Protein AF-A0A6H1ZVD9-F1 (afdb_monomer_lite)

Sequence (306 aa):
MADLDFSFLDGQVKGGETGGGSVIPEIVDEGAGSISIENQLTVERAKPDFLVIKREMDAMVSQARSIKVVDEESNLKANEMLIQLRVIARNIETAKTTNILYSTAARFKNEFDKWLRETFANPLKAMETAIKPKVNAYVNQQRELARRIAAKKAAEEAERLRKEQAKLQEQERQRQQKEREDALALKQKLDAEAQAAGVEAVNVEIPEVEEAPDVSHLLVVTPEIEKTPEKVKIDGAGTSSVKMVWNFRIIDQSKIPPEYCLPDEKKITAAIRIMNVREIPGIEIYEEADTNVRLSRKSSMSTGEF

Foldseek 3Di:
DDPPDPVVVPPPPPDDPPPDPPPPPPPPCPPPPPPPVVVVQDPVVLVVLCPVLVVVVVVLVVVVVPQDPDDPVSVVVVVVSVLVVVVSVVVVVVSQCPDPSNVVVVVVVVVVVVCCCVVPVVVVVVVCVVVVVVVVVVVVVVVVVVVVVVVVVVVVVVVVVVVVVVVVVVVVVVVVVVVVVVVVVVLVVQVVVCVVVVHDRDDDDDDDDDDDDDDDDDDDDDDDDDDDDDFDADDDWWGWGFDWDKDKDQQDLVQAPVVCVPVPVVVVSCCCPPVVDCDGPRMHIDTDGDIDTGGDPPPPPPPDDD

Secondary structure (DSSP, 8-state):
------GGG---------------------------GGGTS-HHHHHHHHHHHHHHHHHHHHHHHH----SHHHHHHHHHHHHHHHHHHHHHHHHHHH-HHHHHHHHHHHHHHHHHIIIIIHHHHHHHHHHHHHHHHHHHHHHHHHHHHHHHHHHHHHHHHHHHHHHHHHHHHHHHHHHHHHHHHHHHHHHHHHHHHT-PPP-PPPPPPPPPPP---------------------SS-EEEEEEEEEEEES-GGGS-GGGSS--HHHHHHHHHTS----BTTEEEEEEEEEEEEPP----------

Structure (mmCIF, N/CA/C/O backbone):
data_AF-A0A6H1ZVD9-F1
#
_entry.id   AF-A0A6H1ZVD9-F1
#
loop_
_atom_site.group_PDB
_atom_site.id
_atom_site.type_symbol
_atom_site.label_atom_id
_atom_site.label_alt_id
_atom_site.label_comp_id
_atom_site.label_asym_id
_atom_site.label_entity_id
_atom_site.label_seq_id
_atom_site.pdbx_PDB_ins_code
_atom_site.Cartn_x
_atom_site.Cartn_y
_atom_site.Cartn_z
_atom_site.occupancy
_atom_site.B_iso_or_equiv
_atom_site.auth_seq_id
_atom_site.auth_comp_id
_atom_site.auth_asym_id
_atom_site.auth_atom_id
_atom_site.pdbx_PDB_model_num
ATOM 1 N N . MET A 1 1 ? -23.030 23.022 21.308 1.00 45.06 1 MET A N 1
ATOM 2 C CA . MET A 1 1 ? -22.573 23.500 19.990 1.00 45.06 1 MET A CA 1
ATOM 3 C C . MET A 1 1 ? -21.717 24.712 20.269 1.00 45.06 1 MET A C 1
ATOM 5 O O . MET A 1 1 ? -22.259 25.711 20.708 1.00 45.06 1 MET A O 1
ATOM 9 N N . ALA A 1 2 ? -20.396 24.556 20.218 1.00 48.12 2 ALA A N 1
ATOM 10 C CA . ALA A 1 2 ? -19.482 25.682 20.359 1.00 48.12 2 ALA A CA 1
ATOM 11 C C . ALA A 1 2 ? -19.250 26.230 18.952 1.00 48.12 2 ALA A C 1
ATOM 13 O O . ALA A 1 2 ? -18.818 25.468 18.084 1.00 48.12 2 ALA A O 1
ATOM 14 N N . ASP A 1 3 ? -19.596 27.496 18.736 1.00 51.00 3 ASP A N 1
ATOM 15 C CA . ASP A 1 3 ? -19.286 28.216 17.508 1.00 51.00 3 ASP A CA 1
ATOM 16 C C . ASP A 1 3 ? -17.764 28.258 17.358 1.00 51.00 3 ASP A C 1
ATOM 18 O O . ASP A 1 3 ? -17.053 28.922 18.114 1.00 51.00 3 ASP A O 1
ATOM 22 N N . LEU A 1 4 ? -17.253 27.452 16.427 1.00 47.94 4 LEU A N 1
ATOM 23 C CA . LEU A 1 4 ? -15.868 27.532 15.989 1.00 47.94 4 LEU A CA 1
ATOM 24 C C . LEU A 1 4 ? -15.748 28.810 15.164 1.00 47.94 4 LEU A C 1
ATOM 26 O O . LEU A 1 4 ? -16.104 28.837 13.989 1.00 47.94 4 LEU A O 1
ATOM 30 N N . ASP A 1 5 ? -15.299 29.872 15.821 1.00 53.19 5 ASP A N 1
ATOM 31 C CA . ASP A 1 5 ? -14.992 31.151 15.201 1.00 53.19 5 ASP A CA 1
ATOM 32 C C . ASP A 1 5 ? -13.786 30.991 14.253 1.00 53.19 5 ASP A C 1
ATOM 34 O O . ASP A 1 5 ? -12.655 30.739 14.677 1.00 53.19 5 ASP A O 1
ATOM 38 N N . PHE A 1 6 ? -14.050 31.078 12.947 1.00 48.62 6 PHE A N 1
ATOM 39 C CA . PHE A 1 6 ? -13.064 30.997 11.862 1.00 48.62 6 PHE A CA 1
ATOM 40 C C . PHE A 1 6 ? -12.453 32.369 11.510 1.00 48.62 6 PHE A C 1
ATOM 42 O O . PHE A 1 6 ? -11.834 32.516 10.456 1.00 48.62 6 PHE A O 1
ATOM 49 N N . SER A 1 7 ? -12.566 33.369 12.391 1.00 61.34 7 SER A N 1
ATOM 50 C CA . SER A 1 7 ? -12.002 34.717 12.204 1.00 61.34 7 SER A CA 1
ATOM 51 C C . SER A 1 7 ? -10.469 34.773 12.048 1.00 61.34 7 SER A C 1
ATOM 53 O O . SER A 1 7 ? -9.927 35.808 11.672 1.00 61.34 7 SER A O 1
ATOM 55 N N . PHE A 1 8 ? -9.744 33.662 12.240 1.00 51.81 8 PHE A N 1
ATOM 56 C CA . PHE A 1 8 ? -8.296 33.586 11.997 1.00 51.81 8 PHE A CA 1
ATOM 57 C C . PHE A 1 8 ? -7.900 33.558 10.504 1.00 51.81 8 PHE A C 1
ATOM 59 O O . PHE A 1 8 ? -6.720 33.705 10.189 1.00 51.81 8 PHE A O 1
ATOM 66 N N . LEU A 1 9 ? -8.846 33.382 9.570 1.00 50.94 9 LEU A N 1
ATOM 67 C CA . LEU A 1 9 ? -8.544 33.442 8.130 1.00 50.94 9 LEU A CA 1
ATOM 68 C C . LEU A 1 9 ? -8.573 34.856 7.528 1.00 50.94 9 LEU A C 1
ATOM 70 O O . LEU A 1 9 ? -8.062 35.030 6.424 1.00 50.94 9 LEU A O 1
ATOM 74 N N . ASP A 1 10 ? -9.050 35.867 8.259 1.00 51.91 10 ASP A N 1
ATOM 75 C CA . ASP A 1 10 ? -8.914 37.279 7.873 1.00 51.91 10 ASP A CA 1
ATOM 76 C C . ASP A 1 10 ? -7.573 37.835 8.366 1.00 51.91 10 ASP A C 1
ATOM 78 O O . ASP A 1 10 ? -7.465 38.751 9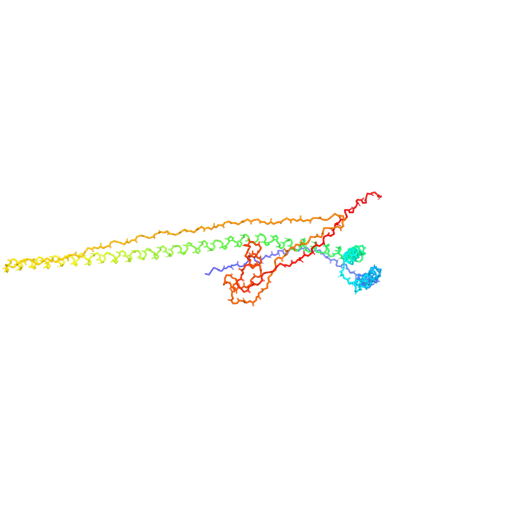.185 1.00 51.91 10 ASP A O 1
ATOM 82 N N . GLY A 1 11 ? -6.497 37.259 7.834 1.00 49.62 11 GLY A N 1
ATOM 83 C CA . GLY A 1 11 ? -5.200 37.910 7.840 1.00 49.62 11 GLY A CA 1
ATOM 84 C C . GLY A 1 11 ? -5.281 39.167 6.981 1.00 49.62 11 GLY A C 1
ATOM 85 O O . GLY A 1 11 ? -4.987 39.113 5.789 1.00 49.62 11 GLY A O 1
ATOM 86 N N . GLN A 1 12 ? -5.669 40.295 7.585 1.00 47.78 12 GLN A N 1
ATOM 87 C CA . GLN A 1 12 ? -5.446 41.625 7.029 1.00 47.78 12 GLN A CA 1
ATOM 88 C C . GLN A 1 12 ? -3.956 41.773 6.710 1.00 47.78 12 GLN A C 1
ATOM 90 O O . GLN A 1 12 ? -3.134 42.120 7.563 1.00 47.78 12 GLN A O 1
ATOM 95 N N . VAL A 1 13 ? -3.605 41.518 5.454 1.00 50.44 13 VAL A N 1
ATOM 96 C CA . VAL A 1 13 ? -2.356 41.971 4.861 1.00 50.44 13 VAL A CA 1
ATOM 97 C C . VAL A 1 13 ? -2.445 43.491 4.866 1.00 50.44 13 VAL A C 1
ATOM 99 O O . VAL A 1 13 ? -3.113 44.090 4.025 1.00 50.44 13 VAL A O 1
ATOM 102 N N . LYS A 1 14 ? -1.837 44.125 5.874 1.00 52.62 14 LYS A N 1
ATOM 103 C CA . LYS A 1 14 ? -1.635 45.573 5.887 1.00 52.62 14 LYS A CA 1
ATOM 104 C C . LYS A 1 14 ? -0.914 45.934 4.593 1.00 52.62 14 LYS A C 1
ATOM 106 O O . LYS A 1 14 ? 0.246 45.569 4.412 1.00 52.62 14 LYS A O 1
ATOM 111 N N . GLY A 1 15 ? -1.637 46.610 3.703 1.00 48.50 15 GLY A N 1
ATOM 112 C CA . GLY A 1 15 ? -1.100 47.202 2.492 1.00 48.50 15 GLY A CA 1
ATOM 113 C C . GLY A 1 15 ? 0.020 48.160 2.867 1.00 48.50 15 GLY A C 1
ATOM 114 O O . GLY A 1 15 ? -0.228 49.260 3.351 1.00 48.50 15 GLY A O 1
ATOM 115 N N . GLY A 1 16 ? 1.257 47.706 2.690 1.00 47.91 16 GLY A N 1
ATOM 116 C CA . GLY A 1 16 ? 2.397 48.594 2.576 1.00 47.91 16 GLY A CA 1
ATOM 117 C C . GLY A 1 16 ? 2.324 49.234 1.201 1.00 47.91 16 GLY A C 1
ATOM 118 O O . GLY A 1 16 ? 2.584 48.572 0.200 1.00 47.91 16 GLY A O 1
ATOM 119 N N . GLU A 1 17 ? 1.932 50.503 1.162 1.00 51.19 17 GLU A N 1
ATOM 120 C CA . GLU A 1 17 ? 2.103 51.378 0.008 1.00 51.19 17 GLU A CA 1
ATOM 121 C C . GLU A 1 17 ? 3.600 51.498 -0.306 1.00 51.19 17 GLU A C 1
ATOM 123 O O . GLU A 1 17 ? 4.304 52.364 0.210 1.00 51.19 17 GLU A O 1
ATOM 128 N N . THR A 1 18 ? 4.117 50.621 -1.162 1.00 52.66 18 THR A N 1
ATOM 129 C CA . THR A 1 18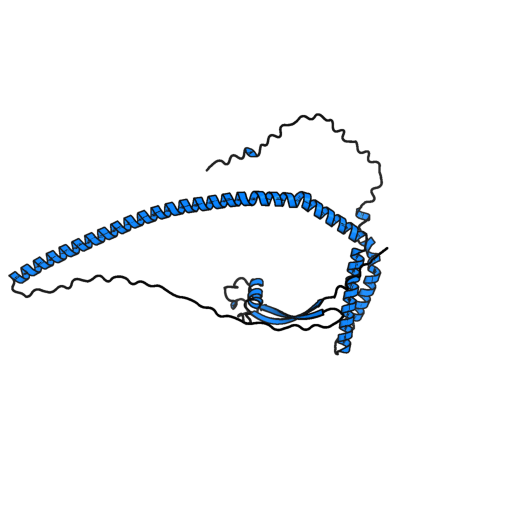 ? 5.346 50.888 -1.905 1.00 52.66 18 THR A CA 1
ATOM 130 C C . THR A 1 18 ? 4.952 51.361 -3.293 1.00 52.66 18 THR A C 1
ATOM 132 O O . THR A 1 18 ? 4.817 50.594 -4.243 1.00 52.66 18 THR A O 1
ATOM 135 N N . GLY A 1 19 ? 4.754 52.677 -3.394 1.00 50.47 19 GLY A N 1
ATOM 136 C CA . GLY A 1 19 ? 4.775 53.399 -4.657 1.00 50.47 19 GLY A CA 1
ATOM 137 C C . GLY A 1 19 ? 6.142 53.235 -5.316 1.00 50.47 19 GLY A C 1
ATOM 138 O O . GLY A 1 19 ? 7.052 54.028 -5.103 1.00 50.47 19 GLY A O 1
ATOM 139 N N . GLY A 1 20 ? 6.291 52.174 -6.096 1.00 44.78 20 GLY A N 1
ATOM 140 C CA . GLY A 1 20 ? 7.375 51.977 -7.041 1.00 44.78 20 GLY A CA 1
ATOM 141 C C . GLY A 1 20 ? 6.729 51.651 -8.370 1.00 44.78 20 GLY A C 1
ATOM 142 O O . GLY A 1 20 ? 6.255 50.534 -8.558 1.00 44.78 20 GLY A O 1
ATOM 143 N N . GLY A 1 21 ? 6.652 52.642 -9.260 1.00 49.31 21 GLY A N 1
ATOM 144 C CA . GLY A 1 21 ? 6.191 52.452 -10.629 1.00 49.31 21 GLY A CA 1
ATOM 145 C C . GLY A 1 21 ? 7.022 51.361 -11.290 1.00 49.31 21 GLY A C 1
ATOM 146 O O . GLY A 1 21 ? 8.153 51.597 -11.708 1.00 49.31 21 GLY A O 1
ATOM 147 N N . SER A 1 22 ? 6.466 50.152 -11.341 1.00 43.50 22 SER A N 1
ATOM 148 C CA . SER A 1 22 ? 6.996 49.073 -12.153 1.00 43.50 22 SER A CA 1
ATOM 149 C C . SER A 1 22 ? 6.705 49.464 -13.591 1.00 43.50 22 SER A C 1
ATOM 151 O O . SER A 1 22 ? 5.594 49.305 -14.093 1.00 43.50 22 SER A O 1
ATOM 153 N N . VAL A 1 23 ? 7.701 50.089 -14.213 1.00 49.25 23 VAL A N 1
ATOM 154 C CA . VAL A 1 23 ? 7.799 50.204 -15.661 1.00 49.25 23 VAL A CA 1
ATOM 155 C C . VAL A 1 23 ? 7.790 48.768 -16.164 1.00 49.25 23 VAL A C 1
ATOM 157 O O . VAL A 1 23 ? 8.801 48.077 -16.078 1.00 49.25 23 VAL A O 1
ATOM 160 N N . ILE A 1 24 ? 6.622 48.286 -16.586 1.00 51.59 24 ILE A N 1
ATOM 161 C CA . ILE A 1 24 ? 6.522 47.062 -17.371 1.00 51.59 24 ILE A CA 1
ATOM 162 C C . ILE A 1 24 ? 7.313 47.392 -18.638 1.00 51.59 24 ILE A C 1
ATOM 164 O O . ILE A 1 24 ? 6.889 48.296 -19.362 1.00 51.59 24 ILE A O 1
ATOM 168 N N . PRO A 1 25 ? 8.489 46.783 -18.877 1.00 53.47 25 PRO A N 1
ATOM 169 C CA . PRO A 1 25 ? 9.189 47.020 -20.122 1.00 53.47 25 PRO A CA 1
ATOM 170 C C . PRO A 1 25 ? 8.242 46.588 -21.237 1.00 53.47 25 PRO A C 1
ATOM 172 O O . PRO A 1 25 ? 7.770 45.451 -21.258 1.00 53.47 25 PRO A O 1
ATOM 175 N N . GLU A 1 26 ? 7.912 47.528 -22.114 1.00 57.12 26 GLU A N 1
ATOM 176 C CA . GLU A 1 26 ? 7.257 47.252 -23.379 1.00 57.12 26 GLU A CA 1
ATOM 177 C C . GLU A 1 26 ? 8.190 46.304 -24.136 1.00 57.12 26 GLU A C 1
ATOM 179 O O . GLU A 1 26 ? 9.252 46.697 -24.619 1.00 57.12 26 GLU A O 1
ATOM 184 N N . ILE A 1 27 ? 7.861 45.010 -24.102 1.00 53.41 27 ILE A N 1
ATOM 185 C CA . ILE A 1 27 ? 8.584 43.977 -24.835 1.00 53.41 27 ILE A CA 1
ATOM 186 C C . ILE A 1 27 ? 8.271 44.245 -26.299 1.00 53.41 27 ILE A C 1
ATOM 188 O O . ILE A 1 27 ? 7.221 43.862 -26.811 1.00 53.41 27 ILE A O 1
ATOM 192 N N . VAL A 1 28 ? 9.174 44.976 -26.943 1.00 54.44 28 VAL A N 1
ATOM 193 C CA . VAL A 1 28 ? 9.210 45.120 -28.390 1.00 54.44 28 VAL A CA 1
ATOM 194 C C . VAL A 1 28 ? 9.452 43.718 -28.943 1.00 54.44 28 VAL A C 1
ATOM 196 O O . VAL A 1 28 ? 10.527 43.145 -28.768 1.00 54.44 28 VAL A O 1
ATOM 199 N N . ASP A 1 29 ? 8.407 43.145 -29.535 1.00 53.44 29 ASP A N 1
ATOM 200 C CA . ASP A 1 29 ? 8.425 41.870 -30.250 1.00 53.44 29 ASP A CA 1
ATOM 201 C C . ASP A 1 29 ? 9.217 42.057 -31.554 1.00 53.44 29 ASP A C 1
ATOM 203 O O . ASP A 1 29 ? 8.672 42.223 -32.647 1.00 53.44 29 ASP A O 1
ATOM 207 N N . GLU A 1 30 ? 10.542 42.147 -31.430 1.00 53.34 30 GLU A N 1
ATOM 208 C CA . GLU A 1 30 ? 11.438 42.031 -32.571 1.00 53.34 30 GLU A CA 1
ATOM 209 C C . GLU A 1 30 ? 11.390 40.577 -33.035 1.00 53.34 30 GLU A C 1
ATOM 211 O O . GLU A 1 30 ? 11.886 39.681 -32.352 1.00 53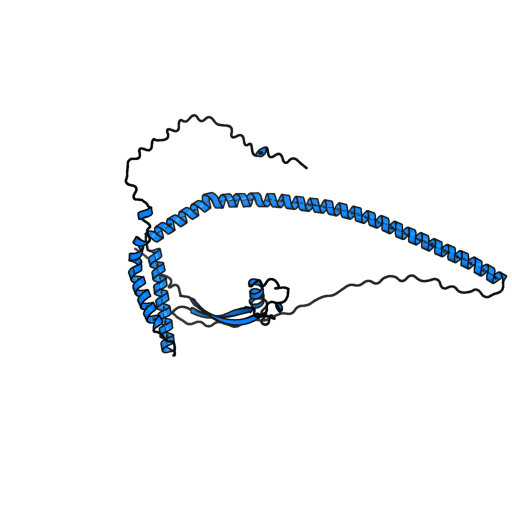.34 30 GLU A O 1
ATOM 216 N N . GLY A 1 31 ? 10.756 40.359 -34.191 1.00 51.56 31 GLY A N 1
ATOM 217 C CA . GLY A 1 31 ? 10.509 39.069 -34.832 1.00 51.56 31 GLY A CA 1
ATOM 218 C C . GLY A 1 31 ? 11.765 38.244 -35.126 1.00 51.56 31 GLY A C 1
ATOM 219 O O . GLY A 1 31 ? 12.132 38.019 -36.279 1.00 51.56 31 GLY A O 1
ATOM 220 N N . ALA A 1 32 ? 12.393 37.718 -34.081 1.00 50.72 32 ALA A N 1
ATOM 221 C CA . ALA A 1 32 ? 13.270 36.573 -34.151 1.00 50.72 32 ALA A CA 1
ATOM 222 C C . ALA A 1 32 ? 12.370 35.363 -34.399 1.00 50.72 32 ALA A C 1
ATOM 224 O O . ALA A 1 32 ? 11.670 34.911 -33.495 1.00 50.72 32 ALA A O 1
ATOM 225 N N . GLY A 1 33 ? 12.349 34.883 -35.646 1.00 55.78 33 GLY A N 1
ATOM 226 C CA . GLY A 1 33 ? 11.580 33.711 -36.052 1.00 55.78 33 GLY A CA 1
ATOM 227 C C . GLY A 1 33 ? 11.742 32.593 -35.030 1.00 55.78 33 GLY A C 1
ATOM 228 O O . GLY A 1 33 ? 12.805 31.975 -34.936 1.00 55.78 33 GLY A O 1
ATOM 229 N N . SER A 1 34 ? 10.695 32.375 -34.234 1.00 57.78 34 SER A N 1
ATOM 230 C CA . SER A 1 34 ? 10.672 31.341 -33.220 1.00 57.78 34 SER A CA 1
ATOM 231 C C . SER A 1 34 ? 10.800 30.016 -33.956 1.00 57.78 34 SER A C 1
ATOM 233 O O . SER A 1 34 ? 9.886 29.540 -34.630 1.00 57.78 34 SER A O 1
ATOM 235 N N . ILE A 1 35 ? 11.992 29.426 -33.901 1.00 54.12 35 ILE A N 1
ATOM 236 C CA . ILE A 1 35 ? 12.178 28.044 -34.317 1.00 54.12 35 ILE A CA 1
ATOM 237 C C . ILE A 1 35 ? 11.356 27.250 -33.313 1.00 54.12 35 ILE A C 1
ATOM 239 O O . ILE A 1 35 ? 11.817 26.998 -32.201 1.00 54.12 35 ILE A O 1
ATOM 243 N N . SER A 1 36 ? 10.104 26.960 -33.674 1.00 61.75 36 SER A N 1
ATOM 244 C CA . SER A 1 36 ? 9.157 26.311 -32.779 1.00 61.75 36 SER A CA 1
ATOM 245 C C . SER A 1 36 ? 9.819 25.051 -32.230 1.00 61.75 36 SER A C 1
ATOM 247 O O . SER A 1 36 ? 10.250 24.183 -32.994 1.00 61.75 36 SER A O 1
ATOM 249 N N . ILE A 1 37 ? 9.971 24.984 -30.905 1.00 60.19 37 ILE A N 1
ATOM 250 C CA . ILE A 1 37 ? 10.629 23.877 -30.190 1.00 60.19 37 ILE A CA 1
ATOM 251 C C . ILE A 1 37 ? 9.953 22.541 -30.552 1.00 60.19 37 ILE A C 1
ATOM 253 O O . ILE A 1 37 ? 10.599 21.493 -30.594 1.00 60.19 37 ILE A O 1
ATOM 257 N N . GLU A 1 38 ? 8.678 22.605 -30.938 1.00 59.91 38 GLU A N 1
ATOM 258 C CA . GLU A 1 38 ? 7.878 21.511 -31.487 1.00 59.91 38 GLU A CA 1
ATOM 259 C C . GLU A 1 38 ? 8.526 20.833 -32.708 1.00 59.91 38 GLU A C 1
ATOM 261 O O . GLU A 1 38 ? 8.427 19.617 -32.856 1.00 59.91 38 GLU A O 1
ATOM 266 N N . ASN A 1 39 ? 9.275 21.568 -33.539 1.00 65.38 39 ASN A N 1
ATOM 267 C CA . ASN A 1 39 ? 9.984 21.010 -34.696 1.00 65.38 39 ASN A CA 1
ATOM 268 C C . ASN A 1 39 ? 11.338 20.365 -34.347 1.00 65.38 39 ASN A C 1
ATOM 270 O O . ASN A 1 39 ? 11.940 19.710 -35.205 1.00 65.38 39 ASN A O 1
ATOM 274 N N . GLN A 1 40 ? 11.850 20.534 -33.122 1.00 67.56 40 GLN A N 1
ATOM 275 C CA . GLN A 1 40 ? 13.181 20.042 -32.750 1.00 67.56 40 GLN A CA 1
ATOM 276 C C . GLN A 1 40 ? 13.170 18.645 -32.117 1.00 67.56 40 GLN A C 1
ATOM 278 O O . GLN A 1 40 ? 14.107 17.884 -32.355 1.00 67.56 40 GLN A O 1
ATOM 283 N N . LEU A 1 41 ? 12.110 18.270 -31.395 1.00 76.50 41 LEU A N 1
ATOM 284 C CA . LEU A 1 41 ? 11.991 16.998 -30.663 1.00 76.50 41 LEU A CA 1
ATOM 285 C C . LEU A 1 41 ? 10.968 16.043 -31.305 1.00 76.50 41 LEU A C 1
ATOM 287 O O . LEU A 1 41 ? 10.095 15.495 -30.634 1.00 76.50 41 LEU A O 1
ATOM 291 N N . THR A 1 42 ? 11.058 15.832 -32.619 1.00 83.81 42 THR A N 1
ATOM 292 C CA . THR A 1 42 ? 10.156 14.921 -33.342 1.00 83.81 42 THR A CA 1
ATOM 293 C C . THR A 1 42 ? 10.741 13.515 -33.479 1.00 83.81 42 THR A C 1
ATOM 295 O O . THR A 1 42 ? 11.936 13.330 -33.715 1.00 83.81 42 THR A O 1
ATOM 298 N N . VAL A 1 43 ? 9.878 12.497 -33.385 1.00 83.00 43 VAL A N 1
ATOM 299 C CA . VAL A 1 43 ? 10.263 11.080 -33.549 1.00 83.00 43 VAL A CA 1
ATOM 300 C C . VAL A 1 43 ? 10.873 10.824 -34.928 1.00 83.00 43 VAL A C 1
ATOM 302 O O . VAL A 1 43 ? 11.811 10.041 -35.049 1.00 83.00 43 VAL A O 1
ATOM 305 N N . GLU A 1 44 ? 10.396 11.523 -35.961 1.00 85.75 44 GLU A N 1
ATOM 306 C CA . GLU A 1 44 ? 10.907 11.410 -37.332 1.00 85.75 44 GLU A CA 1
ATOM 307 C C . GLU A 1 44 ? 12.413 11.682 -37.432 1.00 85.75 44 GLU A C 1
ATOM 309 O O . GLU A 1 44 ? 13.104 11.003 -38.187 1.00 85.75 44 GLU A O 1
ATOM 314 N N . ARG A 1 45 ? 12.945 12.605 -36.619 1.00 85.50 45 ARG A N 1
ATOM 315 C CA . ARG A 1 45 ? 14.384 12.902 -36.582 1.00 85.50 45 ARG A CA 1
ATOM 316 C C . ARG A 1 45 ? 15.211 11.821 -35.894 1.00 85.50 45 ARG A C 1
ATOM 318 O O . ARG A 1 45 ? 16.380 11.676 -36.221 1.00 85.50 45 ARG A O 1
ATOM 325 N N . ALA A 1 46 ? 14.619 11.064 -34.972 1.00 85.75 46 ALA A N 1
ATOM 326 C CA . ALA A 1 46 ? 15.301 9.973 -34.280 1.00 85.75 46 ALA A CA 1
ATOM 327 C C . ALA A 1 46 ? 15.281 8.659 -35.079 1.00 85.75 46 ALA A C 1
ATOM 329 O O . ALA A 1 46 ? 16.137 7.807 -34.870 1.00 85.75 46 ALA A O 1
ATOM 330 N N . LYS A 1 47 ? 14.326 8.476 -36.005 1.00 87.69 47 LYS A N 1
ATOM 331 C CA . LYS A 1 47 ? 14.171 7.229 -36.780 1.00 87.69 47 LYS A CA 1
ATOM 332 C C . LYS A 1 47 ? 15.441 6.757 -37.505 1.00 87.69 47 LYS A C 1
ATOM 334 O O . LYS A 1 47 ? 15.682 5.549 -37.455 1.00 87.69 47 LYS A O 1
ATOM 339 N N . PRO A 1 48 ? 16.242 7.622 -38.165 1.00 91.12 48 PRO A N 1
ATOM 340 C CA . PRO A 1 48 ? 17.437 7.184 -38.887 1.00 91.12 48 PRO A CA 1
ATOM 341 C C . PRO A 1 48 ? 18.430 6.403 -38.017 1.00 91.12 48 PRO A C 1
ATOM 343 O O . PRO A 1 48 ? 18.956 5.390 -38.476 1.00 91.12 48 PRO A O 1
ATOM 346 N N . ASP A 1 49 ? 18.595 6.792 -36.749 1.00 84.56 49 ASP A N 1
ATOM 347 C CA . ASP A 1 49 ? 19.535 6.166 -35.806 1.00 84.56 49 ASP A CA 1
ATOM 348 C C . ASP A 1 49 ? 19.171 4.707 -35.482 1.00 84.56 49 ASP A C 1
ATOM 350 O O . ASP A 1 49 ? 20.035 3.894 -35.157 1.00 84.56 49 ASP A O 1
ATOM 354 N N . PHE A 1 50 ? 17.891 4.343 -35.612 1.00 90.75 50 PHE A N 1
ATOM 355 C CA . PHE A 1 50 ? 17.394 2.995 -35.322 1.00 90.75 50 PHE A CA 1
ATOM 356 C C . PHE A 1 50 ? 17.242 2.117 -36.569 1.00 90.75 50 PHE A C 1
ATOM 358 O O . PHE A 1 50 ? 16.940 0.929 -36.439 1.00 90.75 50 PHE A O 1
ATOM 365 N N . LEU A 1 51 ? 17.455 2.648 -37.781 1.00 91.69 51 LEU A N 1
ATOM 366 C CA . LEU A 1 51 ? 17.255 1.882 -39.020 1.00 91.69 51 LEU A CA 1
ATOM 367 C C . LEU A 1 51 ? 18.196 0.677 -39.128 1.00 91.69 51 LEU A C 1
ATOM 369 O O . LEU A 1 51 ? 17.779 -0.369 -39.624 1.00 91.69 51 LEU A O 1
ATOM 373 N N . VAL A 1 52 ? 19.439 0.806 -38.654 1.00 91.75 52 VAL A N 1
ATOM 374 C CA . VAL A 1 52 ? 20.420 -0.292 -38.664 1.00 91.75 52 VAL A CA 1
ATOM 375 C C . VAL A 1 52 ? 19.964 -1.419 -37.737 1.00 91.75 52 VAL A C 1
ATOM 377 O O . VAL A 1 52 ? 19.826 -2.558 -38.176 1.00 91.75 52 VAL A O 1
ATOM 380 N N . ILE A 1 53 ? 19.608 -1.082 -36.494 1.00 89.88 53 ILE A N 1
ATOM 381 C CA . ILE A 1 53 ? 19.157 -2.052 -35.487 1.00 89.88 53 ILE A CA 1
ATOM 382 C C . ILE A 1 53 ? 17.843 -2.722 -35.914 1.00 89.88 53 ILE A C 1
ATOM 384 O O . ILE A 1 53 ? 17.655 -3.922 -35.718 1.00 89.88 53 ILE A O 1
ATOM 388 N N . LYS A 1 54 ? 16.938 -1.970 -36.556 1.00 90.00 54 LYS A N 1
ATOM 389 C CA . LYS A 1 54 ? 15.691 -2.518 -37.099 1.00 90.00 54 LYS A CA 1
ATOM 390 C C . LYS A 1 54 ? 15.959 -3.595 -38.154 1.00 90.00 54 LYS A C 1
ATOM 392 O O . LYS A 1 54 ? 15.325 -4.643 -38.115 1.00 90.00 54 LYS A O 1
ATOM 397 N N . ARG A 1 55 ? 16.913 -3.371 -39.067 1.00 93.06 55 ARG A N 1
ATOM 398 C CA . ARG A 1 55 ? 17.286 -4.370 -40.085 1.00 93.06 55 ARG A CA 1
ATOM 399 C C . ARG A 1 55 ? 17.850 -5.644 -39.453 1.00 93.06 55 ARG A C 1
ATOM 401 O O . ARG A 1 55 ? 17.476 -6.734 -39.876 1.00 93.06 55 ARG A O 1
ATOM 408 N N . GLU A 1 56 ? 18.704 -5.516 -38.437 1.00 87.69 56 GLU A N 1
ATOM 409 C CA . GLU A 1 56 ? 19.240 -6.664 -37.687 1.00 87.69 56 GLU A CA 1
ATOM 410 C C . GLU A 1 56 ? 18.130 -7.451 -36.978 1.00 87.69 56 GLU A C 1
ATOM 412 O O . GLU A 1 56 ? 18.091 -8.680 -37.041 1.00 87.69 56 GLU A O 1
ATOM 417 N N . MET A 1 57 ? 17.186 -6.745 -36.351 1.00 89.81 57 MET A N 1
ATOM 418 C CA . MET A 1 57 ? 16.022 -7.349 -35.706 1.00 89.81 57 MET A CA 1
ATOM 419 C C . MET A 1 57 ? 15.136 -8.095 -36.713 1.00 89.81 57 MET A C 1
ATOM 421 O O . MET A 1 57 ? 14.777 -9.244 -36.464 1.00 89.81 57 MET A O 1
ATOM 425 N N . ASP A 1 58 ? 14.805 -7.483 -37.854 1.00 87.88 58 ASP A N 1
ATOM 426 C CA . ASP A 1 58 ? 13.960 -8.097 -38.888 1.00 87.88 58 ASP A CA 1
ATOM 427 C C . ASP A 1 58 ? 14.615 -9.372 -39.469 1.00 87.88 58 ASP A C 1
ATOM 429 O O . ASP A 1 58 ? 13.940 -10.383 -39.710 1.00 87.88 58 ASP A O 1
ATOM 433 N N . ALA A 1 59 ? 15.946 -9.367 -39.622 1.00 88.25 59 ALA A N 1
ATOM 434 C CA . ALA A 1 59 ? 16.715 -10.551 -40.000 1.00 88.25 59 ALA A CA 1
ATOM 435 C C . ALA A 1 59 ? 16.638 -11.651 -38.925 1.00 88.25 59 ALA A C 1
ATOM 437 O O . ALA A 1 59 ? 16.360 -12.808 -39.250 1.00 88.25 59 ALA A O 1
ATOM 438 N N . MET A 1 60 ? 16.798 -11.293 -37.646 1.00 83.94 60 MET A N 1
ATOM 439 C CA . MET A 1 60 ? 16.710 -12.230 -36.519 1.00 83.94 60 MET A CA 1
ATOM 440 C C . MET A 1 60 ? 15.316 -12.853 -36.388 1.00 83.94 60 MET A C 1
ATOM 442 O O . MET A 1 60 ? 15.186 -14.055 -36.179 1.00 83.94 60 MET A O 1
ATOM 446 N N . VAL A 1 61 ? 14.255 -12.057 -36.565 1.00 84.38 61 VAL A N 1
ATOM 447 C CA . VAL A 1 61 ? 12.863 -12.539 -36.549 1.00 84.38 61 VAL A CA 1
ATOM 448 C C . VAL A 1 61 ? 12.630 -13.557 -37.663 1.00 84.38 61 VAL A C 1
ATOM 450 O O . VAL A 1 61 ? 11.955 -14.565 -37.451 1.00 84.38 61 VAL A O 1
ATOM 453 N N . SER A 1 62 ? 13.203 -13.323 -38.843 1.00 89.50 62 SER A N 1
ATOM 454 C CA . SER A 1 62 ? 13.105 -14.257 -39.968 1.00 89.50 62 SER A CA 1
ATOM 455 C C . SER A 1 62 ? 13.812 -15.584 -39.664 1.00 89.50 62 SER A C 1
ATOM 457 O O . SER A 1 62 ? 13.241 -16.646 -39.912 1.00 89.50 62 SER A O 1
ATOM 459 N N . GLN A 1 63 ? 15.001 -15.539 -39.051 1.00 85.12 63 GLN A N 1
ATOM 460 C CA . GLN A 1 63 ? 15.730 -16.737 -38.614 1.00 85.12 63 GLN A CA 1
ATOM 461 C C . GLN A 1 63 ? 14.982 -17.494 -37.506 1.00 85.12 63 GLN A C 1
ATOM 463 O O . GLN A 1 63 ? 14.805 -18.709 -37.604 1.00 85.12 63 GLN A O 1
ATOM 468 N N . ALA A 1 64 ? 14.457 -16.782 -36.507 1.00 87.31 64 ALA A N 1
ATOM 469 C CA . ALA A 1 64 ? 13.688 -17.357 -35.405 1.00 87.31 64 ALA A CA 1
ATOM 470 C C . ALA A 1 64 ? 12.426 -18.086 -35.877 1.00 87.31 64 ALA A C 1
ATOM 472 O O . ALA A 1 64 ? 12.077 -19.129 -35.340 1.00 87.31 64 ALA A O 1
ATOM 473 N N . ARG A 1 65 ? 11.750 -17.590 -36.920 1.00 87.88 65 ARG A N 1
ATOM 474 C CA . ARG A 1 65 ? 10.581 -18.279 -37.498 1.00 87.88 65 ARG A CA 1
ATOM 475 C C . ARG A 1 65 ? 10.930 -19.606 -38.172 1.00 87.88 65 ARG A C 1
ATOM 477 O O . ARG A 1 65 ? 10.054 -20.452 -38.321 1.00 87.88 65 ARG A O 1
ATOM 484 N N . SER A 1 66 ? 12.177 -19.775 -38.605 1.00 91.00 66 SER A N 1
ATOM 485 C CA . SER A 1 66 ? 12.632 -20.979 -39.307 1.00 91.00 66 SER A CA 1
ATOM 486 C C . SER A 1 66 ? 13.163 -22.074 -38.378 1.00 91.00 66 SER A C 1
ATOM 488 O O . SER A 1 66 ? 13.277 -23.224 -38.805 1.00 91.00 66 SER A O 1
ATOM 490 N N . ILE A 1 67 ? 13.471 -21.749 -37.117 1.00 88.69 67 ILE A N 1
ATOM 491 C CA . ILE A 1 67 ? 14.084 -22.703 -36.193 1.00 88.69 67 ILE A CA 1
ATOM 492 C C . ILE A 1 67 ? 13.035 -23.666 -35.622 1.00 88.69 67 ILE A C 1
ATOM 494 O O . ILE A 1 67 ? 11.984 -23.261 -35.127 1.00 88.69 67 ILE A O 1
ATOM 498 N N . LYS A 1 68 ? 13.332 -24.965 -35.681 1.00 91.44 68 LYS A N 1
ATOM 499 C CA . LYS A 1 68 ? 12.595 -26.015 -34.971 1.00 91.44 68 LYS A CA 1
ATOM 500 C C . LYS A 1 68 ? 13.564 -26.691 -34.015 1.00 91.44 68 LYS A C 1
ATOM 502 O O . LYS A 1 68 ? 14.600 -27.175 -34.457 1.00 91.44 68 LYS A O 1
ATOM 507 N N . VAL A 1 69 ? 13.230 -26.701 -32.730 1.00 86.94 69 VAL A N 1
ATOM 508 C CA . VAL A 1 69 ? 14.060 -27.320 -31.691 1.00 86.94 69 VAL A CA 1
ATOM 509 C C . VAL A 1 69 ? 13.613 -28.769 -31.527 1.00 86.94 69 VAL A C 1
ATOM 511 O O . VAL A 1 69 ? 12.529 -29.022 -31.007 1.00 86.94 69 VAL A O 1
ATOM 514 N N . VAL A 1 70 ? 14.405 -29.703 -32.050 1.00 89.00 70 VAL A N 1
ATOM 515 C CA . VAL A 1 70 ? 14.102 -31.150 -32.059 1.00 89.00 70 VAL A CA 1
ATOM 516 C C . VAL A 1 70 ? 15.231 -31.966 -31.417 1.00 89.00 70 VAL A C 1
ATOM 518 O O . VAL A 1 70 ? 14.998 -33.072 -30.941 1.00 89.00 70 VAL A O 1
ATOM 521 N N . ASP A 1 71 ? 16.440 -31.412 -31.364 1.00 86.38 71 ASP A N 1
ATOM 522 C CA . ASP A 1 71 ? 17.657 -32.049 -30.862 1.00 86.38 71 ASP A CA 1
ATOM 523 C C . ASP A 1 71 ? 18.522 -31.064 -30.049 1.00 86.38 71 ASP A C 1
ATOM 525 O O . ASP A 1 71 ? 18.246 -29.864 -29.973 1.00 86.38 71 ASP A O 1
ATOM 529 N N . GLU A 1 72 ? 19.584 -31.575 -29.424 1.00 80.12 72 GLU A N 1
ATOM 530 C CA . GLU A 1 72 ? 20.487 -30.767 -28.593 1.00 80.12 72 GLU A CA 1
ATOM 531 C C . GLU A 1 72 ? 21.227 -29.690 -29.412 1.00 80.12 72 GLU A C 1
ATOM 533 O O . GLU A 1 72 ? 21.464 -28.582 -28.932 1.00 80.12 72 GLU A O 1
ATOM 538 N N . GLU A 1 73 ? 21.538 -29.968 -30.682 1.00 85.25 73 GLU A N 1
ATOM 539 C CA . GLU A 1 73 ? 22.213 -29.012 -31.567 1.00 85.25 73 GLU A CA 1
ATOM 540 C C . GLU A 1 73 ? 21.298 -27.830 -31.939 1.00 85.25 73 GLU A C 1
ATOM 542 O O . GLU A 1 73 ? 21.714 -26.668 -31.895 1.00 85.25 73 GLU A O 1
ATOM 547 N N . SER A 1 74 ? 20.029 -28.092 -32.265 1.00 76.62 74 SER A N 1
ATOM 548 C CA . SER A 1 74 ? 19.022 -27.051 -32.504 1.00 76.62 74 SER A CA 1
ATOM 549 C C . SER A 1 74 ? 18.669 -26.284 -31.230 1.00 76.62 74 SER A C 1
ATOM 551 O O . SER A 1 74 ? 18.427 -25.078 -31.309 1.00 76.62 74 SER A O 1
ATOM 553 N N . ASN A 1 75 ? 18.717 -26.927 -30.058 1.00 74.69 75 ASN A N 1
ATOM 554 C CA . ASN A 1 75 ? 18.588 -26.256 -28.764 1.00 74.69 75 ASN A CA 1
ATOM 555 C C . ASN A 1 75 ? 19.753 -25.281 -28.514 1.00 74.69 75 ASN A C 1
ATOM 557 O O . ASN A 1 75 ? 19.538 -24.134 -28.116 1.00 74.69 75 ASN A O 1
ATOM 561 N N . LEU A 1 76 ? 20.991 -25.683 -28.814 1.00 80.88 76 LEU A N 1
ATOM 562 C CA . LEU A 1 76 ? 22.161 -24.809 -28.696 1.00 80.88 76 LEU A CA 1
ATOM 563 C C . LEU A 1 76 ? 22.068 -23.599 -29.643 1.00 80.88 76 LEU A C 1
ATOM 565 O O . LEU A 1 76 ? 22.276 -22.466 -29.205 1.00 80.88 76 LEU A O 1
ATOM 569 N N . LYS A 1 77 ? 21.649 -23.810 -30.899 1.00 78.75 77 LYS A N 1
ATOM 570 C CA . LYS A 1 77 ? 21.395 -22.726 -31.871 1.00 78.75 77 LYS A CA 1
ATOM 571 C C . LYS A 1 77 ? 20.277 -21.781 -31.419 1.00 78.75 77 LYS A C 1
ATOM 573 O O . LYS A 1 77 ? 20.396 -20.566 -31.577 1.00 78.75 77 LYS A O 1
ATOM 578 N N . ALA A 1 78 ? 19.205 -22.306 -30.822 1.00 76.19 78 ALA A N 1
ATOM 579 C CA . ALA A 1 78 ? 18.133 -21.485 -30.261 1.00 76.19 78 ALA A CA 1
ATOM 580 C C . ALA A 1 78 ? 18.633 -20.628 -29.088 1.00 76.19 78 ALA A C 1
ATOM 582 O O . ALA A 1 78 ? 18.330 -19.436 -29.016 1.00 76.19 78 ALA A O 1
ATOM 583 N N . ASN A 1 79 ? 19.458 -21.195 -28.205 1.00 71.00 79 ASN A N 1
ATOM 584 C CA . ASN A 1 79 ? 20.067 -20.455 -27.102 1.00 71.00 79 ASN A CA 1
ATOM 585 C C . ASN A 1 79 ? 21.034 -19.365 -27.587 1.00 71.00 79 ASN A C 1
ATOM 587 O O . ASN A 1 79 ? 21.016 -18.253 -27.055 1.00 71.00 79 ASN A O 1
ATOM 591 N N . GLU A 1 80 ? 21.829 -19.628 -28.625 1.00 78.69 80 GLU A N 1
ATOM 592 C CA . GLU A 1 80 ? 22.677 -18.610 -29.255 1.00 78.69 80 GLU A CA 1
ATOM 593 C C . GLU A 1 80 ? 21.840 -17.459 -29.837 1.00 78.69 80 GLU A C 1
ATOM 595 O O . GLU A 1 80 ? 22.125 -16.285 -29.586 1.00 78.69 80 GLU A O 1
ATOM 600 N N . MET A 1 81 ? 20.743 -17.780 -30.526 1.00 78.88 81 MET A N 1
ATOM 601 C CA . MET A 1 81 ? 19.809 -16.789 -31.065 1.00 78.88 81 MET A CA 1
ATOM 602 C C . MET A 1 81 ? 19.162 -15.938 -29.959 1.00 78.88 81 MET A C 1
ATOM 604 O O . MET A 1 81 ? 19.031 -14.721 -30.100 1.00 78.88 81 MET A O 1
ATOM 608 N N . LEU A 1 82 ? 18.825 -16.540 -28.812 1.00 75.88 82 LEU A N 1
ATOM 609 C CA . LEU A 1 82 ? 18.335 -15.811 -27.636 1.00 75.88 82 LEU A CA 1
ATOM 610 C C . LEU A 1 82 ? 19.389 -14.847 -27.067 1.00 75.88 82 LEU A C 1
ATOM 612 O O . LEU A 1 82 ? 19.043 -13.751 -26.610 1.00 75.88 82 LEU A O 1
ATOM 616 N N . ILE A 1 83 ? 20.671 -15.218 -27.099 1.00 81.88 83 ILE A N 1
ATOM 617 C CA . ILE A 1 83 ? 21.773 -14.330 -26.705 1.00 81.88 83 ILE A CA 1
ATOM 618 C C . ILE A 1 83 ? 21.894 -13.164 -27.693 1.00 81.88 83 ILE A C 1
ATOM 620 O O . ILE A 1 83 ? 21.996 -12.013 -27.262 1.00 81.88 83 ILE A O 1
ATOM 624 N N . GLN A 1 84 ? 21.829 -13.421 -28.999 1.00 79.38 84 GLN A N 1
ATOM 625 C CA . GLN A 1 84 ? 21.898 -12.374 -30.024 1.00 79.38 84 GLN A CA 1
ATOM 626 C C . GLN A 1 84 ? 20.712 -11.400 -29.927 1.00 79.38 84 GLN A C 1
ATOM 628 O O . GLN A 1 84 ? 20.910 -10.184 -29.947 1.00 79.38 84 GLN A O 1
ATOM 633 N N . LEU A 1 85 ? 19.495 -11.902 -29.686 1.00 80.38 85 LEU A N 1
ATOM 634 C CA . LEU A 1 85 ? 18.308 -11.074 -29.444 1.00 80.38 85 LEU A CA 1
ATOM 635 C C . LEU A 1 85 ? 18.502 -10.129 -28.247 1.00 80.38 85 LEU A C 1
ATOM 637 O O . LEU A 1 85 ? 18.119 -8.959 -28.281 1.00 80.38 85 LEU A O 1
ATOM 641 N N . ARG A 1 86 ? 19.149 -10.619 -27.187 1.00 82.25 86 ARG A N 1
ATOM 642 C CA . ARG A 1 86 ? 19.494 -9.825 -26.001 1.00 82.25 86 ARG A CA 1
ATOM 643 C C . ARG A 1 86 ? 20.544 -8.753 -26.275 1.00 82.25 86 ARG A C 1
ATOM 645 O O . ARG A 1 86 ? 20.483 -7.686 -25.662 1.00 82.25 86 ARG A O 1
ATOM 652 N N . VAL A 1 87 ? 21.498 -9.023 -27.163 1.00 85.50 87 VAL A N 1
ATOM 653 C CA . VAL A 1 87 ? 22.478 -8.026 -27.618 1.00 85.50 87 VAL A CA 1
ATOM 654 C C . VAL A 1 87 ? 21.779 -6.929 -28.418 1.00 85.50 87 VAL A C 1
ATOM 656 O O . VAL A 1 87 ? 21.958 -5.759 -28.088 1.00 85.50 87 VAL A O 1
ATOM 659 N N . ILE A 1 88 ? 20.908 -7.286 -29.369 1.00 81.25 88 ILE A N 1
ATOM 660 C CA . ILE A 1 88 ? 20.093 -6.324 -30.133 1.00 81.25 88 ILE A CA 1
ATOM 661 C C . ILE A 1 88 ? 19.262 -5.455 -29.180 1.00 81.25 88 ILE A C 1
ATOM 663 O O . ILE A 1 88 ? 19.304 -4.231 -29.268 1.00 81.25 88 ILE A O 1
ATOM 667 N N . ALA A 1 89 ? 18.581 -6.058 -28.200 1.00 82.19 89 ALA A N 1
ATOM 668 C CA . ALA A 1 89 ? 17.806 -5.318 -27.203 1.00 82.19 89 ALA A CA 1
ATOM 669 C C . ALA A 1 89 ? 18.664 -4.329 -26.391 1.00 82.19 89 ALA A C 1
ATOM 671 O O . ALA A 1 89 ? 18.240 -3.205 -26.124 1.00 82.19 89 ALA A O 1
ATOM 672 N N . ARG A 1 90 ? 19.893 -4.715 -26.022 1.00 86.38 90 ARG A N 1
ATOM 673 C CA . ARG A 1 90 ? 20.835 -3.809 -25.349 1.00 86.38 90 ARG A CA 1
ATOM 674 C C . ARG A 1 90 ? 21.269 -2.667 -26.265 1.00 86.38 90 ARG A C 1
ATOM 676 O O . ARG A 1 90 ? 21.313 -1.533 -25.804 1.00 86.38 90 ARG A O 1
ATOM 683 N N . ASN A 1 91 ? 21.543 -2.950 -27.536 1.00 85.19 91 ASN A N 1
ATOM 684 C CA . ASN A 1 91 ? 21.921 -1.936 -28.518 1.00 85.19 91 ASN A CA 1
ATOM 685 C C . ASN A 1 91 ? 20.796 -0.914 -28.736 1.00 85.19 91 ASN A C 1
ATOM 687 O O . ASN A 1 91 ? 21.091 0.271 -28.851 1.00 85.19 91 ASN A O 1
ATOM 691 N N . ILE A 1 92 ? 19.523 -1.337 -28.715 1.00 84.62 92 ILE A N 1
ATOM 692 C CA . ILE A 1 92 ? 18.365 -0.422 -28.747 1.00 84.62 92 ILE A CA 1
ATOM 693 C C . ILE A 1 92 ? 18.407 0.537 -27.555 1.00 84.62 92 ILE A C 1
ATOM 695 O O . ILE A 1 92 ? 18.271 1.745 -27.737 1.00 84.62 92 ILE A O 1
ATOM 699 N N . GLU A 1 93 ? 18.612 0.022 -26.340 1.00 86.38 93 GLU A N 1
ATOM 700 C CA . GLU A 1 93 ? 18.688 0.870 -25.145 1.00 86.38 93 GLU A CA 1
ATOM 701 C C . GLU A 1 93 ? 19.905 1.802 -25.178 1.00 86.38 93 GLU A C 1
ATOM 703 O O . GLU A 1 93 ? 19.772 2.982 -24.859 1.00 86.38 93 GLU A O 1
ATOM 708 N N . THR A 1 94 ? 21.069 1.325 -25.628 1.00 88.25 94 THR A N 1
ATOM 709 C CA . THR A 1 94 ? 22.250 2.179 -25.806 1.00 88.25 94 THR A CA 1
ATOM 710 C C . THR A 1 94 ? 21.976 3.282 -26.827 1.00 88.25 94 THR A C 1
ATOM 712 O O . THR A 1 94 ? 22.134 4.451 -26.486 1.00 88.25 94 THR A O 1
ATOM 715 N N . ALA A 1 95 ? 21.475 2.948 -28.021 1.00 85.44 95 ALA A N 1
ATOM 716 C CA . ALA A 1 95 ? 21.137 3.918 -29.065 1.00 85.44 95 ALA A CA 1
ATOM 717 C C . ALA A 1 95 ? 20.115 4.954 -28.580 1.00 85.44 95 ALA A C 1
ATOM 719 O O . ALA A 1 95 ? 20.280 6.148 -28.808 1.00 85.44 95 ALA A O 1
ATOM 720 N N . LYS A 1 96 ? 19.107 4.519 -27.818 1.00 83.81 96 LYS A N 1
ATOM 721 C CA . LYS A 1 96 ? 18.144 5.402 -27.156 1.00 83.81 96 LYS A CA 1
ATOM 722 C C . LYS A 1 96 ? 18.817 6.349 -26.166 1.00 83.81 96 LYS A C 1
ATOM 724 O O . LYS A 1 96 ? 18.549 7.541 -26.214 1.00 83.81 96 LYS A O 1
ATOM 729 N N . THR A 1 97 ? 19.705 5.866 -25.298 1.00 83.31 97 THR A N 1
ATOM 730 C CA . THR A 1 97 ? 20.403 6.736 -24.333 1.00 83.31 97 THR A CA 1
ATOM 731 C C . THR A 1 97 ? 21.435 7.670 -24.968 1.00 83.31 97 THR A C 1
ATOM 733 O O . THR A 1 97 ? 21.613 8.781 -24.476 1.00 83.31 97 THR A O 1
ATOM 736 N N . THR A 1 98 ? 22.092 7.251 -26.053 1.00 86.88 98 THR A N 1
ATOM 737 C CA . THR A 1 98 ? 23.082 8.052 -26.791 1.00 86.88 98 THR A CA 1
ATOM 738 C C . THR A 1 98 ? 22.420 9.064 -27.728 1.00 86.88 98 THR A C 1
ATOM 740 O O . THR A 1 98 ? 23.022 10.090 -28.041 1.00 86.88 98 THR A O 1
ATOM 743 N N . ASN A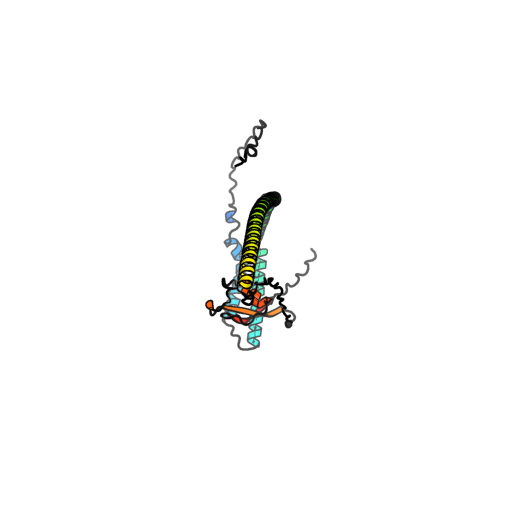 1 99 ? 21.175 8.827 -28.155 1.00 87.88 99 ASN A N 1
ATOM 744 C CA . ASN A 1 99 ? 20.431 9.769 -28.980 1.00 87.88 99 ASN A CA 1
ATOM 745 C C . ASN A 1 99 ? 20.230 11.104 -28.230 1.00 87.88 99 ASN A C 1
ATOM 747 O O . ASN A 1 99 ? 19.693 11.167 -27.118 1.00 87.88 99 ASN A O 1
ATOM 751 N N . ILE A 1 100 ? 20.674 12.192 -28.861 1.00 85.19 100 ILE A N 1
ATOM 752 C CA . ILE A 1 100 ? 20.692 13.540 -28.273 1.00 85.19 100 ILE A CA 1
ATOM 753 C C . ILE A 1 100 ? 19.273 14.045 -27.989 1.00 85.19 100 ILE A C 1
ATOM 755 O O . ILE A 1 100 ? 19.053 14.713 -26.980 1.00 85.19 100 ILE A O 1
ATOM 759 N N . LEU A 1 101 ? 18.293 13.699 -28.831 1.00 83.69 101 LEU A N 1
ATOM 760 C CA . LEU A 1 101 ? 16.903 14.124 -28.644 1.00 83.69 101 LEU A CA 1
ATOM 761 C C . LEU A 1 101 ? 16.294 13.439 -27.420 1.00 83.69 101 LEU A C 1
ATOM 763 O O . LEU A 1 101 ? 15.692 14.100 -26.574 1.00 83.69 101 LEU A O 1
ATOM 767 N N . TYR A 1 102 ? 16.509 12.127 -27.286 1.00 81.00 102 TYR A N 1
ATOM 768 C CA . TYR A 1 102 ? 16.032 11.367 -26.135 1.00 81.00 102 TYR A CA 1
ATOM 769 C C . TYR A 1 102 ? 16.705 11.815 -24.834 1.00 81.00 102 TYR A C 1
ATOM 771 O O . TYR A 1 102 ? 16.017 12.058 -23.845 1.00 81.00 102 TYR A O 1
ATOM 779 N N . SER A 1 103 ? 18.032 11.957 -24.816 1.00 83.44 103 SER A N 1
ATOM 780 C CA . SER A 1 103 ? 18.763 12.383 -23.613 1.00 83.44 103 SER A CA 1
ATOM 781 C C . SER A 1 103 ? 18.429 13.821 -23.200 1.00 83.44 103 SER A C 1
ATOM 783 O O . SER A 1 103 ? 18.242 14.071 -22.010 1.00 83.44 103 SER A O 1
ATOM 785 N N . THR A 1 104 ? 18.254 14.742 -24.154 1.00 83.50 104 THR A N 1
ATOM 786 C CA . THR A 1 104 ? 17.788 16.116 -23.887 1.00 83.50 104 THR A CA 1
ATOM 787 C C . THR A 1 104 ? 16.375 16.126 -23.305 1.00 83.50 104 THR A C 1
ATOM 789 O O . THR A 1 104 ? 16.146 16.746 -22.266 1.00 83.50 104 THR A O 1
ATOM 792 N N . ALA A 1 105 ? 15.435 15.389 -23.908 1.00 84.19 105 ALA A N 1
ATOM 793 C CA . ALA A 1 105 ? 14.068 15.283 -23.396 1.00 84.19 105 ALA A CA 1
ATOM 794 C C . ALA A 1 105 ? 14.020 14.624 -22.006 1.00 84.19 105 ALA A C 1
ATOM 796 O O . ALA A 1 105 ? 13.306 15.088 -21.116 1.00 84.19 105 ALA A O 1
ATOM 797 N N . ALA A 1 106 ? 14.811 13.570 -21.789 1.00 84.38 106 ALA A N 1
ATOM 798 C CA . ALA A 1 106 ? 14.917 12.894 -20.501 1.00 84.38 106 ALA A CA 1
ATOM 799 C C . ALA A 1 106 ? 15.520 13.809 -19.427 1.00 84.38 106 ALA A C 1
ATOM 801 O O . ALA A 1 106 ? 15.028 13.831 -18.299 1.00 84.38 106 ALA A O 1
ATOM 802 N N . ARG A 1 107 ? 16.551 14.591 -19.767 1.00 83.44 107 ARG A N 1
ATOM 803 C CA . ARG A 1 107 ? 17.149 15.581 -18.867 1.00 83.44 107 ARG A CA 1
ATOM 804 C C . ARG A 1 107 ? 16.140 16.658 -18.485 1.00 83.44 107 ARG A C 1
ATOM 806 O O . ARG A 1 107 ? 15.946 16.869 -17.293 1.00 83.44 107 ARG A O 1
ATOM 813 N N . PHE A 1 108 ? 15.453 17.253 -19.462 1.00 85.00 108 PHE A N 1
ATOM 814 C CA . PHE A 1 108 ? 14.399 18.237 -19.209 1.00 85.00 108 PHE A CA 1
ATOM 815 C C . PHE A 1 108 ? 13.312 17.666 -18.298 1.00 85.00 108 PHE A C 1
ATOM 817 O O . PHE A 1 108 ? 12.997 18.260 -17.273 1.00 85.00 108 PHE A O 1
ATOM 824 N N . LYS A 1 109 ? 12.793 16.472 -18.614 1.00 88.19 109 LYS A N 1
ATOM 825 C CA . LYS A 1 109 ? 11.798 15.794 -17.777 1.00 88.19 109 LYS A CA 1
ATOM 826 C C . LYS A 1 109 ? 12.304 15.609 -16.347 1.00 88.19 109 LYS A C 1
ATOM 828 O O . LYS A 1 109 ? 11.577 15.890 -15.405 1.00 88.19 109 LYS A O 1
ATOM 833 N N . ASN A 1 110 ? 13.538 15.142 -16.170 1.00 87.38 110 ASN A N 1
ATOM 834 C CA . ASN A 1 110 ? 14.101 14.896 -14.844 1.00 87.38 110 ASN A CA 1
ATOM 835 C C . ASN A 1 110 ? 14.327 16.191 -14.052 1.00 87.38 110 ASN A C 1
ATOM 837 O O . ASN A 1 110 ? 14.069 16.208 -12.849 1.00 87.38 110 ASN A O 1
ATOM 841 N N . GLU A 1 111 ? 14.797 17.255 -14.704 1.00 87.75 111 GLU A N 1
ATOM 842 C CA . GLU A 1 111 ? 14.973 18.581 -14.102 1.00 87.75 111 GLU A CA 1
ATOM 843 C C . GLU A 1 111 ? 13.619 19.205 -13.739 1.00 87.75 111 GLU A C 1
ATOM 845 O O . GLU A 1 111 ? 13.457 19.684 -12.618 1.00 87.75 111 GLU A O 1
ATOM 850 N N . PHE A 1 112 ? 12.621 19.111 -14.620 1.00 85.38 112 PHE A N 1
ATOM 851 C CA . PHE A 1 112 ? 11.259 19.577 -14.366 1.00 85.38 112 PHE A CA 1
ATOM 852 C C . PHE A 1 112 ? 10.575 18.781 -13.247 1.00 85.38 112 PHE A C 1
ATOM 854 O O . PHE A 1 112 ? 10.029 19.371 -12.320 1.00 85.38 112 PHE A O 1
ATOM 861 N N . ASP A 1 113 ? 10.672 17.447 -13.256 1.00 82.88 113 ASP A N 1
ATOM 862 C CA . ASP A 1 113 ? 10.167 16.584 -12.179 1.00 82.88 113 ASP A CA 1
ATOM 863 C C . ASP A 1 113 ? 10.868 16.890 -10.845 1.00 82.88 113 ASP A C 1
ATOM 865 O O . ASP A 1 113 ? 10.247 16.853 -9.780 1.00 82.88 113 ASP A O 1
ATOM 869 N N . LYS A 1 114 ? 12.180 17.163 -10.876 1.00 90.00 114 LYS A N 1
ATOM 870 C CA . LYS A 1 114 ? 12.944 17.576 -9.694 1.00 90.00 114 LYS A CA 1
ATOM 871 C C . LYS A 1 114 ? 12.434 18.917 -9.172 1.00 90.00 114 LYS A C 1
ATOM 873 O O . LYS A 1 114 ? 12.124 18.997 -7.988 1.00 90.00 114 LYS A O 1
ATOM 878 N N . TRP A 1 115 ? 12.283 19.906 -10.047 1.00 91.12 115 TRP A N 1
ATOM 879 C CA . TRP A 1 115 ? 11.731 21.212 -9.706 1.00 91.12 115 TRP A CA 1
ATOM 880 C C . TRP A 1 115 ? 10.319 21.088 -9.120 1.00 91.12 115 TRP A C 1
ATOM 882 O O . TRP A 1 115 ? 10.080 21.570 -8.020 1.00 91.12 115 TRP A O 1
ATOM 892 N N . LEU A 1 116 ? 9.413 20.331 -9.750 1.00 77.00 116 LEU A N 1
ATOM 893 C CA . LEU A 1 116 ? 8.066 20.090 -9.220 1.00 77.00 116 LEU A CA 1
ATOM 894 C C . LEU A 1 116 ? 8.088 19.462 -7.819 1.00 77.00 116 LEU A C 1
ATOM 896 O O . LEU A 1 116 ? 7.303 19.839 -6.942 1.00 77.00 116 LEU A O 1
ATOM 900 N N . ARG A 1 117 ? 8.991 18.501 -7.585 1.00 82.19 117 ARG A N 1
ATOM 901 C CA . ARG A 1 117 ? 9.147 17.880 -6.265 1.00 82.19 117 ARG A CA 1
ATOM 902 C C . ARG A 1 117 ? 9.665 18.865 -5.226 1.00 82.19 117 ARG A C 1
ATOM 904 O O . ARG A 1 117 ? 9.128 18.903 -4.124 1.00 82.19 117 ARG A O 1
ATOM 911 N N . GLU A 1 118 ? 10.693 19.635 -5.557 1.00 85.50 118 GLU A N 1
ATOM 912 C CA . GLU A 1 118 ? 11.321 20.585 -4.636 1.00 85.50 118 GLU A CA 1
ATOM 913 C C . GLU A 1 118 ? 10.408 21.777 -4.333 1.00 85.50 118 GLU A C 1
ATOM 915 O O . GLU A 1 118 ? 10.274 22.156 -3.171 1.00 85.50 118 GLU A O 1
ATOM 920 N N . THR A 1 119 ? 9.732 22.317 -5.346 1.00 80.94 119 THR A N 1
ATOM 921 C CA . THR A 1 119 ? 8.878 23.504 -5.235 1.00 80.94 119 THR A CA 1
ATOM 922 C C . THR A 1 119 ? 7.502 23.198 -4.651 1.00 80.94 119 THR A C 1
ATOM 924 O O . THR A 1 119 ? 6.999 23.997 -3.867 1.00 80.94 119 THR A O 1
ATOM 927 N N . PHE A 1 120 ? 6.887 22.057 -4.984 1.00 81.00 120 PHE A N 1
ATOM 928 C CA . PHE A 1 120 ? 5.501 21.778 -4.584 1.00 81.00 120 PHE A CA 1
ATOM 929 C C . PHE A 1 120 ? 5.372 20.548 -3.692 1.00 81.00 120 PHE A C 1
ATOM 931 O O . PHE A 1 120 ? 4.831 20.638 -2.588 1.00 81.00 120 PHE A O 1
ATOM 938 N N . ALA A 1 121 ? 5.874 19.392 -4.136 1.00 67.75 121 ALA A N 1
ATOM 939 C CA . ALA A 1 121 ? 5.601 18.136 -3.436 1.00 67.75 121 ALA A CA 1
ATOM 940 C C . ALA A 1 121 ? 6.227 18.095 -2.032 1.00 67.75 121 ALA A C 1
ATOM 942 O O . ALA A 1 121 ? 5.582 17.658 -1.079 1.00 67.75 121 ALA A O 1
ATOM 943 N N . ASN A 1 122 ? 7.466 18.568 -1.885 1.00 78.38 122 ASN A N 1
ATOM 944 C CA . ASN A 1 122 ? 8.182 18.567 -0.613 1.00 78.38 122 ASN A CA 1
ATOM 945 C C . ASN A 1 122 ? 7.549 19.531 0.408 1.00 78.38 122 ASN A C 1
ATOM 947 O O . ASN A 1 122 ? 7.281 19.077 1.522 1.00 78.38 122 ASN A O 1
ATOM 951 N N . PRO A 1 123 ? 7.231 20.800 0.071 1.00 82.00 123 PRO A N 1
ATOM 952 C CA . PRO A 1 123 ? 6.486 21.679 0.973 1.00 82.00 123 PRO A CA 1
ATOM 953 C C . PRO A 1 123 ? 5.111 21.130 1.362 1.00 82.00 123 PRO A C 1
ATOM 955 O O . PRO A 1 123 ? 4.764 21.153 2.542 1.00 82.00 123 PRO A O 1
ATOM 958 N N . LEU A 1 124 ? 4.351 20.565 0.414 1.00 68.81 124 LEU A N 1
ATOM 959 C CA . LEU A 1 124 ? 3.063 19.924 0.710 1.00 68.81 124 LEU A CA 1
ATOM 960 C C . LEU A 1 124 ? 3.224 18.765 1.697 1.00 68.81 124 LEU A C 1
ATOM 962 O O . LEU A 1 124 ? 2.501 18.688 2.690 1.00 68.81 124 LEU A O 1
ATOM 966 N N . LYS A 1 125 ? 4.222 17.906 1.480 1.00 75.12 125 LYS A N 1
ATOM 967 C CA . LYS A 1 125 ? 4.536 16.793 2.380 1.00 75.12 125 LYS A CA 1
ATOM 968 C C . LYS A 1 125 ? 5.001 17.270 3.759 1.00 75.12 125 LYS A C 1
ATOM 970 O O . LYS A 1 125 ? 4.659 16.655 4.770 1.00 75.12 125 LYS A O 1
ATOM 975 N N . ALA A 1 126 ? 5.763 18.360 3.827 1.00 80.81 126 ALA A N 1
ATOM 976 C CA . ALA A 1 126 ? 6.173 18.970 5.089 1.00 80.81 126 ALA A CA 1
ATOM 977 C C . ALA A 1 126 ? 4.964 19.528 5.860 1.00 80.81 126 ALA A C 1
ATOM 979 O O . ALA A 1 126 ? 4.843 19.282 7.061 1.00 80.81 126 ALA A O 1
ATOM 980 N N . MET A 1 127 ? 4.028 20.191 5.172 1.00 73.00 127 MET A N 1
ATOM 981 C CA . MET A 1 127 ? 2.767 20.653 5.764 1.00 73.00 127 MET A CA 1
ATOM 982 C C . MET A 1 127 ? 1.906 19.485 6.255 1.00 73.00 127 MET A C 1
ATOM 984 O O . MET A 1 127 ? 1.427 19.519 7.387 1.00 73.00 127 MET A O 1
ATOM 988 N N . GLU A 1 128 ? 1.769 18.418 5.463 1.00 67.50 128 GLU A N 1
ATOM 989 C CA . GLU A 1 128 ? 1.069 17.198 5.885 1.00 67.50 128 GLU A CA 1
ATOM 990 C C . GLU A 1 128 ? 1.698 16.623 7.164 1.00 67.50 128 GLU A C 1
ATOM 992 O O . GLU A 1 128 ? 1.001 16.346 8.143 1.00 67.50 128 GLU A O 1
ATOM 997 N N . THR A 1 129 ? 3.029 16.514 7.187 1.00 75.31 129 THR A N 1
ATOM 998 C CA . THR A 1 129 ? 3.793 16.004 8.336 1.00 75.31 129 THR A CA 1
ATOM 999 C C . THR A 1 129 ? 3.602 16.876 9.580 1.00 75.31 129 THR A C 1
ATOM 1001 O O . THR A 1 129 ? 3.544 16.348 10.688 1.00 75.31 129 THR A O 1
ATOM 1004 N N . ALA A 1 130 ? 3.445 18.193 9.420 1.00 76.44 130 ALA A N 1
ATOM 1005 C CA . ALA A 1 130 ? 3.195 19.121 10.523 1.00 76.44 130 ALA A CA 1
ATOM 1006 C C . ALA A 1 130 ? 1.742 19.083 11.041 1.00 76.44 130 ALA A C 1
ATOM 1008 O O . ALA A 1 130 ? 1.505 19.284 12.236 1.00 76.44 130 ALA A O 1
ATOM 1009 N N . ILE A 1 131 ? 0.760 18.832 10.169 1.00 73.12 131 ILE A N 1
ATOM 1010 C CA . ILE A 1 131 ? -0.674 18.846 10.511 1.00 73.12 131 ILE A CA 1
ATOM 1011 C C . ILE A 1 131 ? -1.123 17.510 11.114 1.00 73.12 131 ILE A C 1
ATOM 1013 O O . ILE A 1 131 ? -1.846 17.489 12.113 1.00 73.12 131 ILE A O 1
ATOM 1017 N N . LYS A 1 132 ? -0.661 16.386 10.561 1.00 71.69 132 LYS A N 1
ATOM 1018 C CA . LYS A 1 132 ? -1.049 15.031 10.982 1.00 71.69 132 LYS A CA 1
ATOM 1019 C C . LYS A 1 132 ? -0.927 14.760 12.494 1.00 71.69 132 LYS A C 1
ATOM 1021 O O . LYS A 1 132 ? -1.894 14.250 13.062 1.00 71.69 132 LYS A O 1
ATOM 1026 N N . PRO A 1 133 ? 0.172 15.110 13.198 1.00 65.62 133 PRO A N 1
ATOM 1027 C CA . PRO A 1 133 ? 0.255 14.894 14.644 1.00 65.62 133 PRO A CA 1
ATOM 1028 C C . PRO A 1 133 ? -0.760 15.733 15.431 1.00 65.62 133 PRO A C 1
ATOM 1030 O O . PRO A 1 133 ? -1.280 15.251 16.434 1.00 65.62 133 PRO A O 1
ATOM 1033 N N . LYS A 1 134 ? -1.102 16.944 14.967 1.00 75.00 134 LYS A N 1
ATOM 1034 C CA . LYS A 1 134 ? -2.105 17.806 15.617 1.00 75.00 134 LYS A CA 1
ATOM 1035 C C . LYS A 1 134 ? -3.508 17.212 15.500 1.00 75.00 134 LYS A C 1
ATOM 1037 O O . LYS A 1 134 ? -4.230 17.137 16.490 1.00 75.00 134 LYS A O 1
ATOM 1042 N N . VAL A 1 135 ? -3.857 16.722 14.309 1.00 67.38 135 VAL A N 1
ATOM 1043 C CA . VAL A 1 135 ? -5.128 16.020 14.068 1.00 67.38 135 VAL A CA 1
ATOM 1044 C C . VAL A 1 135 ? -5.214 14.761 14.931 1.00 67.38 135 VAL A C 1
ATOM 1046 O O . VAL A 1 135 ? -6.206 14.554 15.626 1.00 67.38 135 VAL A O 1
ATOM 1049 N N . ASN A 1 136 ? -4.150 13.954 14.966 1.00 67.81 136 ASN A N 1
ATOM 1050 C CA . ASN A 1 136 ? -4.107 12.749 15.795 1.00 67.81 136 ASN A CA 1
ATOM 1051 C C . ASN A 1 136 ? -4.229 13.065 17.293 1.00 67.81 136 ASN A C 1
ATOM 1053 O O . ASN A 1 136 ? -4.933 12.355 18.009 1.00 67.81 136 ASN A O 1
ATOM 1057 N N . ALA A 1 137 ? -3.583 14.133 17.773 1.00 73.44 137 ALA A N 1
ATOM 1058 C CA . ALA A 1 137 ? -3.701 14.575 19.160 1.00 73.44 137 ALA A CA 1
ATOM 1059 C C . ALA A 1 137 ? -5.153 14.926 19.516 1.00 73.44 137 ALA A C 1
ATOM 1061 O O . ALA A 1 137 ? -5.656 14.460 20.537 1.00 73.44 137 ALA A O 1
ATOM 1062 N N . TYR A 1 138 ? -5.851 15.664 18.648 1.00 70.88 138 TYR A N 1
ATOM 1063 C CA . TYR A 1 138 ? -7.263 15.992 18.842 1.00 70.88 138 TYR A CA 1
ATOM 1064 C C . TYR A 1 138 ? -8.160 14.745 18.847 1.00 70.88 138 TYR A C 1
ATOM 1066 O O . TYR A 1 138 ? -8.970 14.570 19.755 1.00 70.88 138 TYR A O 1
ATOM 1074 N N . VAL A 1 139 ? -7.988 13.832 17.885 1.00 66.31 139 VAL A N 1
ATOM 1075 C CA . VAL A 1 139 ? -8.768 12.581 17.819 1.00 66.31 139 VAL A CA 1
ATOM 1076 C C . VAL A 1 139 ? -8.547 11.721 19.067 1.00 66.31 139 VAL A C 1
ATOM 1078 O O . VAL A 1 139 ? -9.501 11.170 19.620 1.00 66.31 139 VAL A O 1
ATOM 1081 N N . ASN A 1 140 ? -7.309 11.639 19.558 1.00 68.38 140 ASN A N 1
ATOM 1082 C CA . ASN A 1 140 ? -6.995 10.922 20.792 1.00 68.38 140 ASN A CA 1
ATOM 1083 C C . ASN A 1 140 ? -7.642 11.581 22.017 1.00 68.38 140 ASN A C 1
ATOM 1085 O O . ASN A 1 140 ? -8.198 10.874 22.855 1.00 68.38 140 ASN A O 1
ATOM 1089 N N . GLN A 1 141 ? -7.633 12.915 22.100 1.00 79.19 141 GLN A N 1
ATOM 1090 C CA . GLN A 1 141 ? -8.327 13.651 23.160 1.00 79.19 141 GLN A CA 1
ATOM 1091 C C . GLN A 1 141 ? -9.841 13.407 23.126 1.00 79.19 141 GLN A C 1
ATOM 1093 O O . GLN A 1 141 ? -10.434 13.128 24.165 1.00 79.19 141 GLN A O 1
ATOM 1098 N N . GLN A 1 142 ? -10.462 13.431 21.943 1.00 76.81 142 GLN A N 1
ATOM 1099 C CA . GLN A 1 142 ? -11.890 13.133 21.784 1.00 76.81 142 GLN A CA 1
ATOM 1100 C C . GLN A 1 142 ? -12.227 11.697 22.200 1.00 76.81 142 GLN A C 1
ATOM 1102 O O . GLN A 1 142 ? -13.200 11.464 22.917 1.00 76.81 142 GLN A O 1
ATOM 1107 N N . ARG A 1 143 ? -11.391 10.723 21.818 1.00 75.12 143 ARG A N 1
ATOM 1108 C CA . ARG A 1 143 ? -11.561 9.320 22.224 1.00 75.12 143 ARG A CA 1
ATOM 1109 C C . ARG A 1 143 ? -11.420 9.141 23.737 1.00 75.12 143 ARG A C 1
ATOM 1111 O O . ARG A 1 143 ? -12.191 8.388 24.326 1.00 75.12 143 ARG A O 1
ATOM 1118 N N . GLU A 1 144 ? -10.465 9.817 24.366 1.00 84.06 144 GLU A N 1
ATOM 1119 C CA . GLU A 1 144 ? -10.266 9.766 25.818 1.00 84.06 144 GLU A CA 1
ATOM 1120 C C . GLU A 1 144 ? -11.437 10.410 26.576 1.00 84.06 144 GLU A C 1
ATOM 1122 O O . GLU A 1 144 ? -11.950 9.832 27.534 1.00 84.06 144 GLU A O 1
ATOM 1127 N N . LEU A 1 145 ? -11.932 11.561 26.110 1.00 85.75 145 LEU A N 1
ATOM 1128 C CA . LEU A 1 145 ? -13.136 12.190 26.661 1.00 85.75 145 LEU A CA 1
ATOM 1129 C C . LEU A 1 145 ? -14.354 11.264 26.549 1.00 85.75 145 LEU A C 1
ATOM 1131 O O . LEU A 1 145 ? -15.058 11.060 27.539 1.00 85.75 145 LEU A O 1
ATOM 1135 N N . ALA A 1 146 ? -14.563 10.640 25.387 1.00 86.12 146 ALA A N 1
ATOM 1136 C CA . ALA A 1 146 ? -15.643 9.679 25.182 1.00 86.12 146 ALA A CA 1
ATOM 1137 C C . ALA A 1 146 ? -15.522 8.461 26.116 1.00 86.12 146 ALA A C 1
ATOM 1139 O O . ALA A 1 146 ? -16.517 8.042 26.707 1.00 86.12 146 ALA A O 1
ATOM 1140 N N . ARG A 1 147 ? -14.306 7.933 26.322 1.00 89.06 147 ARG A N 1
ATOM 1141 C CA . ARG A 1 147 ? -14.043 6.845 27.281 1.00 89.06 147 ARG A CA 1
ATOM 1142 C C . ARG A 1 147 ? -14.372 7.244 28.713 1.00 89.06 147 ARG A C 1
ATOM 1144 O O . ARG A 1 147 ? -14.999 6.465 29.421 1.00 89.06 147 ARG A O 1
ATOM 1151 N N . ARG A 1 148 ? -14.004 8.454 29.138 1.00 93.12 148 ARG A N 1
ATOM 1152 C CA . ARG A 1 148 ? -14.311 8.951 30.490 1.00 93.12 148 ARG A CA 1
ATOM 1153 C C . ARG A 1 148 ? -15.806 9.129 30.712 1.00 93.12 148 ARG A C 1
ATOM 1155 O O . ARG A 1 148 ? -16.304 8.773 31.775 1.00 93.12 148 ARG A O 1
ATOM 1162 N N . ILE A 1 149 ? -16.518 9.658 29.719 1.00 92.44 149 ILE A N 1
ATOM 1163 C CA . ILE A 1 149 ? -17.977 9.808 29.781 1.00 92.44 149 ILE A CA 1
ATOM 1164 C C . ILE A 1 149 ? -18.643 8.428 29.853 1.00 92.44 149 ILE A C 1
ATOM 1166 O O . ILE A 1 149 ? -19.483 8.205 30.722 1.00 92.44 149 ILE A O 1
ATOM 1170 N N . ALA A 1 150 ? -18.227 7.483 29.003 1.00 93.31 150 ALA A N 1
ATOM 1171 C CA . ALA A 1 150 ? -18.752 6.120 29.007 1.00 93.31 150 ALA A CA 1
ATOM 1172 C C . ALA A 1 150 ? -18.457 5.382 30.323 1.00 93.31 150 ALA A C 1
ATOM 1174 O O . ALA A 1 150 ? -19.351 4.747 30.871 1.00 93.31 150 ALA A O 1
ATOM 1175 N N . ALA A 1 151 ? -17.245 5.515 30.871 1.00 95.75 151 ALA A N 1
ATOM 1176 C CA . ALA A 1 151 ? -16.864 4.905 32.144 1.00 95.75 151 ALA A CA 1
ATOM 1177 C C . ALA A 1 151 ? -17.673 5.465 33.321 1.00 95.75 151 ALA A C 1
ATOM 1179 O O . ALA A 1 151 ? -18.142 4.698 34.156 1.00 95.75 151 ALA A O 1
ATOM 1180 N N . LYS A 1 152 ? -17.890 6.788 33.371 1.00 96.12 152 LYS A N 1
ATOM 1181 C CA . LYS A 1 152 ? -18.746 7.411 34.394 1.00 96.12 152 LYS A CA 1
ATOM 1182 C C . LYS A 1 152 ? -20.188 6.918 34.299 1.00 96.12 152 LYS A C 1
ATOM 1184 O O . LYS A 1 152 ? -20.753 6.526 35.312 1.00 96.12 152 LYS A O 1
ATOM 1189 N N . LYS A 1 153 ? -20.750 6.884 33.087 1.00 96.50 153 LYS A N 1
ATOM 1190 C CA . LYS A 1 153 ? -22.115 6.395 32.856 1.00 96.50 153 LYS A CA 1
ATOM 1191 C C . LYS A 1 153 ? -22.262 4.916 33.232 1.00 96.50 153 LYS A C 1
ATOM 1193 O O . LYS A 1 153 ? -23.222 4.556 33.900 1.00 96.50 153 LYS A O 1
ATOM 1198 N N . ALA A 1 154 ? -21.292 4.082 32.858 1.00 96.56 154 ALA A N 1
ATOM 1199 C CA . ALA A 1 154 ? -21.277 2.665 33.212 1.00 96.56 154 ALA A CA 1
ATOM 1200 C C . ALA A 1 154 ? -21.144 2.446 34.729 1.00 96.56 154 ALA A C 1
ATOM 1202 O O . ALA A 1 154 ? -21.797 1.561 35.270 1.00 96.56 154 ALA A O 1
ATOM 1203 N N . ALA A 1 155 ? -20.341 3.258 35.428 1.00 97.25 155 ALA A N 1
ATOM 1204 C CA . ALA A 1 155 ? -20.207 3.183 36.882 1.00 97.25 155 ALA A CA 1
ATOM 1205 C C . ALA A 1 155 ? -21.505 3.578 37.606 1.00 97.25 155 ALA A C 1
ATOM 1207 O O . ALA A 1 155 ? -21.919 2.884 38.530 1.00 97.25 155 ALA A O 1
ATOM 1208 N N . GLU A 1 156 ? -22.169 4.648 37.162 1.00 97.50 156 GLU A N 1
ATOM 1209 C CA . GLU A 1 156 ? -23.456 5.087 37.713 1.00 97.50 156 GLU A CA 1
ATOM 1210 C C . GLU A 1 156 ? -24.561 4.042 37.481 1.00 97.50 156 GLU A C 1
ATOM 1212 O O . GLU A 1 156 ? -25.322 3.715 38.393 1.00 97.50 156 GLU A O 1
ATOM 1217 N N . GLU A 1 157 ? -24.621 3.458 36.281 1.00 95.31 157 GLU A N 1
ATOM 1218 C CA . GLU A 1 157 ? -25.579 2.399 35.951 1.00 95.31 157 GLU A CA 1
ATOM 1219 C C . GLU A 1 157 ? -25.305 1.106 36.736 1.00 95.31 157 GLU A C 1
ATOM 1221 O O . GLU A 1 157 ? -26.239 0.503 37.271 1.00 95.31 157 GLU A O 1
ATOM 1226 N N . ALA A 1 158 ? -24.035 0.721 36.894 1.00 96.19 158 ALA A N 1
ATOM 1227 C CA . ALA A 1 158 ? -23.638 -0.421 37.714 1.00 96.19 158 ALA A CA 1
ATOM 1228 C C . ALA A 1 158 ? -23.959 -0.206 39.201 1.00 96.19 158 ALA A C 1
ATOM 1230 O O . ALA A 1 158 ? -24.418 -1.130 39.873 1.00 96.19 158 ALA A O 1
ATOM 1231 N N . GLU A 1 159 ? -23.771 1.007 39.729 1.00 97.62 159 GLU A N 1
ATOM 1232 C CA . GLU A 1 159 ? -24.156 1.342 41.102 1.00 97.62 159 GLU A CA 1
ATOM 1233 C C . GLU A 1 159 ? -25.677 1.271 41.288 1.00 97.62 159 GLU A C 1
ATOM 1235 O O . GLU A 1 159 ? -26.152 0.732 42.293 1.00 97.62 159 GLU A O 1
ATOM 1240 N N . ARG A 1 160 ? -26.451 1.762 40.309 1.00 97.81 160 ARG A N 1
ATOM 1241 C CA . ARG A 1 160 ? -27.917 1.661 40.317 1.00 97.81 160 ARG A CA 1
ATOM 1242 C C . ARG A 1 160 ? -28.365 0.202 40.349 1.00 97.81 160 ARG A C 1
ATOM 1244 O O . ARG A 1 160 ? -29.164 -0.158 41.212 1.00 97.81 160 ARG A O 1
ATOM 1251 N N . LEU A 1 161 ? -27.803 -0.631 39.471 1.00 96.81 161 LEU A N 1
ATOM 1252 C CA . LEU A 1 161 ? -28.120 -2.056 39.401 1.00 96.81 161 LEU A CA 1
ATOM 1253 C C . LEU A 1 161 ? -27.719 -2.788 40.688 1.00 96.81 161 LEU A C 1
ATOM 1255 O O . LEU A 1 161 ? -28.496 -3.582 41.204 1.00 96.81 161 LEU A O 1
ATOM 1259 N N . ARG A 1 162 ? -26.554 -2.473 41.270 1.00 96.50 162 ARG A N 1
ATOM 1260 C CA . ARG A 1 162 ? -26.104 -3.071 42.536 1.00 96.50 162 ARG A CA 1
ATOM 1261 C C . ARG A 1 162 ? -27.027 -2.715 43.700 1.00 96.50 162 ARG A C 1
ATOM 1263 O O . ARG A 1 162 ? -27.325 -3.572 44.526 1.00 96.50 162 ARG A O 1
ATOM 1270 N N . LYS A 1 163 ? -27.490 -1.463 43.779 1.00 97.38 163 LYS A N 1
ATOM 1271 C CA . LYS A 1 163 ? -28.466 -1.035 44.795 1.00 97.38 163 LYS A CA 1
ATOM 1272 C C . LYS A 1 163 ? -29.809 -1.739 44.616 1.00 97.38 163 LYS A C 1
ATOM 1274 O O . LYS A 1 163 ? -30.439 -2.092 45.607 1.00 97.38 163 LYS A O 1
ATOM 1279 N N . GLU A 1 164 ? -30.248 -1.931 43.377 1.00 96.75 164 GLU A N 1
ATOM 1280 C CA . GLU A 1 164 ? -31.489 -2.638 43.058 1.00 96.75 164 GLU A CA 1
ATOM 1281 C C . GLU A 1 164 ? -31.393 -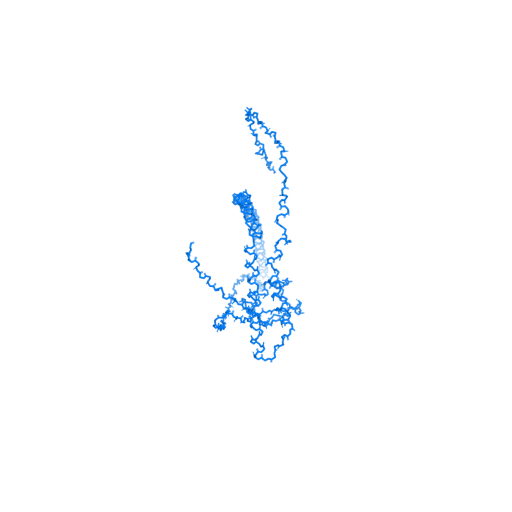4.133 43.393 1.00 96.75 164 GLU A C 1
ATOM 1283 O O . GLU A 1 164 ? -32.250 -4.652 44.105 1.00 96.75 164 GLU A O 1
ATOM 1288 N N . GLN A 1 165 ? -30.297 -4.791 43.007 1.00 95.44 165 GLN A N 1
ATOM 1289 C CA . GLN A 1 165 ? -30.005 -6.181 43.367 1.00 95.44 165 GLN A CA 1
ATOM 1290 C C . GLN A 1 165 ? -29.912 -6.376 44.884 1.00 95.44 165 GLN A C 1
ATOM 1292 O O . GLN A 1 165 ? -30.502 -7.312 45.411 1.00 95.44 165 GLN A O 1
ATOM 1297 N N . ALA A 1 166 ? -29.240 -5.473 45.606 1.00 96.75 166 ALA A N 1
ATOM 1298 C CA . ALA A 1 166 ? -29.149 -5.546 47.064 1.00 96.75 166 ALA A CA 1
ATOM 1299 C C . ALA A 1 166 ? -30.520 -5.385 47.743 1.00 96.75 166 ALA A C 1
ATOM 1301 O O . ALA A 1 166 ? -30.811 -6.076 48.715 1.00 96.75 166 ALA A O 1
ATOM 1302 N N . LYS A 1 167 ? -31.387 -4.503 47.222 1.00 97.31 167 LYS A N 1
ATOM 1303 C CA . LYS A 1 167 ? -32.766 -4.364 47.716 1.00 97.31 167 LYS A CA 1
ATOM 1304 C C . LYS A 1 167 ? -33.587 -5.625 47.468 1.00 97.31 167 LYS A C 1
ATOM 1306 O O . LYS A 1 167 ? -34.334 -6.022 48.355 1.00 97.31 167 LYS A O 1
ATOM 1311 N N . LEU A 1 168 ? -33.451 -6.237 46.292 1.00 96.56 168 LEU A N 1
ATOM 1312 C CA . LEU A 1 168 ? -34.159 -7.470 45.955 1.00 96.56 168 LEU A CA 1
ATOM 1313 C C . LEU A 1 168 ? -33.708 -8.626 46.856 1.00 96.56 168 LEU A C 1
ATOM 1315 O O . LEU A 1 168 ? -34.546 -9.297 47.445 1.00 96.56 168 LEU A O 1
ATOM 1319 N N . GLN A 1 169 ? -32.398 -8.790 47.046 1.00 94.81 169 GLN A N 1
ATOM 1320 C CA . GLN A 1 169 ? -31.833 -9.803 47.942 1.00 94.81 169 GLN A CA 1
ATOM 1321 C C . GLN A 1 169 ? -32.269 -9.606 49.397 1.00 94.81 169 GLN A C 1
ATOM 1323 O O . GLN A 1 169 ? -32.567 -10.576 50.088 1.00 94.81 169 GLN A O 1
ATOM 1328 N N . GLU A 1 170 ? -32.335 -8.361 49.872 1.00 95.94 170 GLU A N 1
ATOM 1329 C CA . GLU A 1 170 ? -32.825 -8.070 51.220 1.00 95.94 170 GLU A CA 1
ATOM 1330 C C . GLU A 1 170 ? -34.326 -8.369 51.353 1.00 95.94 170 GLU A C 1
ATOM 1332 O O . GLU A 1 170 ? -34.744 -8.969 52.341 1.00 95.94 170 GLU A O 1
ATOM 1337 N N . GLN A 1 171 ? -35.142 -8.030 50.348 1.00 95.88 171 GLN A N 1
ATOM 1338 C CA . GLN A 1 171 ? -36.563 -8.398 50.320 1.00 95.88 171 GLN A CA 1
ATOM 1339 C C . GLN A 1 171 ? -36.765 -9.917 50.296 1.00 95.88 171 GLN A C 1
ATOM 1341 O O . GLN A 1 171 ? -37.628 -10.428 51.008 1.00 95.88 171 GLN A O 1
ATOM 1346 N N . GLU A 1 172 ? -35.965 -10.646 49.518 1.00 94.88 172 GLU A N 1
ATOM 1347 C CA . GLU A 1 172 ? -35.978 -12.109 49.495 1.00 94.88 172 GLU A CA 1
ATOM 1348 C C . GLU A 1 172 ? -35.558 -12.688 50.844 1.00 94.88 172 GLU A C 1
ATOM 1350 O O . GLU A 1 172 ? -36.242 -13.572 51.354 1.00 94.88 172 GLU A O 1
ATOM 1355 N N . ARG A 1 173 ? -34.510 -12.148 51.479 1.00 92.56 173 ARG A N 1
ATOM 1356 C CA . ARG A 1 173 ? -34.119 -12.530 52.842 1.00 92.56 173 ARG A CA 1
ATOM 1357 C C . ARG A 1 173 ? -35.239 -12.291 53.846 1.00 92.56 173 ARG A C 1
ATOM 1359 O O . ARG A 1 173 ? -35.515 -13.179 54.645 1.00 92.56 173 ARG A O 1
ATOM 1366 N N . GLN A 1 174 ? -35.887 -11.128 53.815 1.00 95.56 174 GLN A N 1
ATOM 1367 C CA . GLN A 1 174 ? -36.994 -10.805 54.720 1.00 95.56 174 GLN A CA 1
ATOM 1368 C C . GLN A 1 174 ? -38.195 -11.721 54.487 1.00 95.56 174 GLN A C 1
ATOM 1370 O O . GLN A 1 174 ? -38.804 -12.202 55.441 1.00 95.56 174 GLN A O 1
ATOM 1375 N N . ARG A 1 175 ? -38.514 -12.015 53.222 1.00 94.94 175 ARG A N 1
ATOM 1376 C CA . ARG A 1 175 ? -39.572 -12.959 52.863 1.00 94.94 175 ARG A CA 1
ATOM 1377 C C . ARG A 1 175 ? -39.244 -14.372 53.345 1.00 94.94 175 ARG A C 1
ATOM 1379 O O . ARG A 1 175 ? -40.089 -14.985 53.983 1.00 94.94 175 ARG A O 1
ATOM 1386 N N . GLN A 1 176 ? -38.021 -14.849 53.122 1.00 91.50 176 GLN A N 1
ATOM 1387 C CA . GLN A 1 176 ? -37.560 -16.149 53.614 1.00 91.50 176 GLN A CA 1
ATOM 1388 C C . GLN A 1 176 ? -37.558 -16.215 55.146 1.00 91.50 176 GLN A C 1
ATOM 1390 O O . GLN A 1 176 ? -37.926 -17.239 55.713 1.00 91.50 176 GLN A O 1
ATOM 1395 N N . GLN A 1 177 ? -37.163 -15.141 55.838 1.00 92.19 177 GLN A N 1
ATOM 1396 C CA . GLN A 1 177 ? -37.225 -15.065 57.301 1.00 92.19 177 GLN A CA 1
ATOM 1397 C C . GLN A 1 177 ? -38.666 -15.154 57.801 1.00 92.19 177 GLN A C 1
ATOM 1399 O O . GLN A 1 177 ? -38.945 -15.967 58.676 1.00 92.19 177 GLN A O 1
ATOM 1404 N N . LYS A 1 178 ? -39.587 -14.394 57.201 1.00 95.81 178 LYS A N 1
ATOM 1405 C CA . LYS A 1 178 ? -41.006 -14.437 57.557 1.00 95.81 178 LYS A CA 1
ATOM 1406 C C . LYS A 1 178 ? -41.634 -15.803 57.273 1.00 95.81 178 LYS A C 1
ATOM 1408 O O . LYS A 1 178 ? -42.324 -16.338 58.127 1.00 95.81 178 LYS A O 1
ATOM 1413 N N . GLU A 1 179 ? -41.347 -16.402 56.116 1.00 92.88 179 GLU A N 1
ATOM 1414 C CA . GLU A 1 179 ? -41.806 -17.755 55.772 1.00 92.88 179 GLU A CA 1
ATOM 1415 C C . GLU A 1 179 ? -41.279 -18.797 56.776 1.00 92.88 179 GLU A C 1
ATOM 1417 O O . GLU A 1 179 ? -42.016 -19.698 57.173 1.00 92.88 179 GLU A O 1
ATOM 1422 N N . ARG A 1 180 ? -40.035 -18.647 57.255 1.00 88.81 180 ARG A N 1
ATOM 1423 C CA . ARG A 1 180 ? -39.474 -19.491 58.323 1.00 88.81 180 ARG A CA 1
ATOM 1424 C C . ARG A 1 180 ? -40.165 -19.268 59.669 1.00 88.81 180 ARG A C 1
ATOM 1426 O O . ARG A 1 180 ? -40.466 -20.246 60.345 1.00 88.81 180 ARG A O 1
ATOM 1433 N N . GLU A 1 181 ? -40.416 -18.023 60.067 1.00 92.94 181 GLU A N 1
ATOM 1434 C CA . GLU A 1 181 ? -41.127 -17.698 61.314 1.00 92.94 181 GLU A CA 1
ATOM 1435 C C . GLU A 1 181 ? -42.568 -18.225 61.300 1.00 92.94 181 GLU A C 1
ATOM 1437 O O . GLU A 1 181 ? -42.989 -18.883 62.253 1.00 92.94 181 GLU A O 1
ATOM 1442 N N . ASP A 1 182 ? -43.294 -18.014 60.200 1.00 92.69 182 ASP A N 1
ATOM 1443 C CA . ASP A 1 182 ? -44.656 -18.513 60.001 1.00 92.69 182 ASP A CA 1
ATOM 1444 C C . ASP A 1 182 ? -44.686 -20.054 60.026 1.00 92.69 182 ASP A C 1
ATOM 1446 O O . ASP A 1 182 ? -45.553 -20.648 60.676 1.00 92.69 182 ASP A O 1
ATOM 1450 N N . ALA A 1 183 ? -43.709 -20.720 59.394 1.00 92.25 183 ALA A N 1
ATOM 1451 C CA . ALA A 1 183 ? -43.574 -22.177 59.429 1.00 92.25 183 ALA A CA 1
ATOM 1452 C C . ALA A 1 183 ? -43.275 -22.707 60.842 1.00 92.25 183 ALA A C 1
ATOM 1454 O O . ALA A 1 183 ? -43.869 -23.700 61.267 1.00 92.25 183 ALA A O 1
ATOM 1455 N N . LEU A 1 184 ? -42.397 -22.036 61.598 1.00 90.94 184 LEU A N 1
ATOM 1456 C CA . LEU A 1 184 ? -42.105 -22.385 62.992 1.00 90.94 184 LEU A CA 1
ATOM 1457 C C . LEU A 1 184 ? -43.335 -22.198 63.892 1.00 90.94 184 LEU A C 1
ATOM 1459 O O . LEU A 1 184 ? -43.622 -23.067 64.714 1.00 90.94 184 LEU A O 1
ATOM 1463 N N . ALA A 1 185 ? -44.087 -21.108 63.722 1.00 94.44 185 ALA A N 1
ATOM 1464 C CA . ALA A 1 185 ? -45.308 -20.848 64.484 1.00 94.44 185 ALA A CA 1
ATOM 1465 C C . ALA A 1 185 ? -46.416 -21.867 64.170 1.00 94.44 185 ALA A C 1
ATOM 1467 O O . ALA A 1 185 ? -47.118 -22.319 65.077 1.00 94.44 185 ALA A O 1
ATOM 1468 N N . LEU A 1 186 ? -46.570 -22.257 62.899 1.00 91.56 186 LEU A N 1
ATOM 1469 C CA . LEU A 1 186 ? -47.499 -23.314 62.497 1.00 91.56 186 LEU A CA 1
ATOM 1470 C C . LEU A 1 186 ? -47.091 -24.660 63.105 1.00 91.56 186 LEU A C 1
ATOM 1472 O O . LEU A 1 186 ? -47.939 -25.355 63.663 1.00 91.56 186 LEU A O 1
ATOM 1476 N N . LYS A 1 187 ? -45.794 -24.987 63.059 1.00 88.75 187 LYS A N 1
ATOM 1477 C CA . LYS A 1 187 ? -45.246 -26.201 63.669 1.00 88.75 187 LYS A CA 1
ATOM 1478 C C . LYS A 1 187 ? -45.535 -26.251 65.171 1.00 88.75 187 LYS A C 1
ATOM 1480 O O . LYS A 1 187 ? -46.075 -27.240 65.641 1.00 88.75 187 LYS A O 1
ATOM 1485 N N . GLN A 1 188 ? -45.293 -25.164 65.905 1.00 91.38 188 GLN A N 1
ATOM 1486 C CA . GLN A 1 188 ? -45.590 -25.098 67.343 1.00 91.38 188 GLN A CA 1
ATOM 1487 C C . GLN A 1 188 ? -47.081 -25.286 67.662 1.00 91.38 188 GLN A C 1
ATOM 1489 O O . GLN A 1 188 ? -47.414 -25.930 68.655 1.00 91.38 188 GLN A O 1
ATOM 1494 N N . LYS A 1 189 ? -47.987 -24.741 66.837 1.00 93.00 189 LYS A N 1
ATOM 1495 C CA . LYS A 1 189 ? -49.436 -24.946 67.010 1.00 93.00 189 LYS A CA 1
ATOM 1496 C C . LYS A 1 189 ? -49.833 -26.402 66.789 1.00 93.00 189 LYS A C 1
ATOM 1498 O O . LYS A 1 189 ? -50.576 -26.942 67.601 1.00 93.00 189 LYS A O 1
ATOM 1503 N N . LEU A 1 190 ? -49.317 -27.020 65.726 1.00 88.75 190 LEU A N 1
ATOM 1504 C CA . LEU A 1 190 ? -49.560 -28.430 65.424 1.00 88.75 190 LEU A CA 1
ATOM 1505 C C . LEU A 1 190 ? -48.995 -29.341 66.519 1.00 88.75 190 LEU A C 1
ATOM 1507 O O . LEU A 1 190 ? -49.688 -30.253 66.954 1.00 88.75 190 LEU A O 1
ATOM 1511 N N . ASP A 1 191 ? -47.790 -29.059 67.017 1.00 87.69 191 ASP A N 1
ATOM 1512 C CA . ASP A 1 191 ? -47.171 -29.821 68.106 1.00 87.69 191 ASP A CA 1
ATOM 1513 C C . ASP A 1 191 ? -47.983 -29.700 69.412 1.00 87.69 191 ASP A C 1
ATOM 1515 O O . ASP A 1 191 ? -48.194 -30.696 70.104 1.00 87.69 191 ASP A O 1
ATOM 1519 N N . ALA A 1 192 ? -48.493 -28.506 69.742 1.00 89.44 192 ALA A N 1
ATOM 1520 C CA . ALA A 1 192 ? -49.343 -28.295 70.916 1.00 89.44 192 ALA A CA 1
ATOM 1521 C C . ALA A 1 192 ? -50.709 -29.000 70.795 1.00 89.44 192 ALA A C 1
ATOM 1523 O O . ALA A 1 192 ? -51.201 -29.572 71.769 1.00 89.44 192 ALA A O 1
ATOM 1524 N N . GLU A 1 193 ? -51.314 -28.985 69.604 1.00 89.12 193 GLU A N 1
ATOM 1525 C CA . GLU A 1 193 ? -52.575 -29.681 69.325 1.00 89.12 193 GLU A CA 1
ATOM 1526 C C . GLU A 1 193 ? -52.395 -31.207 69.341 1.00 89.12 193 GLU A C 1
ATOM 1528 O O . GLU A 1 193 ? -53.194 -31.914 69.957 1.00 89.12 193 GLU A O 1
ATOM 1533 N N . ALA A 1 194 ? -51.302 -31.720 68.767 1.00 86.19 194 ALA A N 1
ATOM 1534 C CA . ALA A 1 194 ? -50.945 -33.137 68.814 1.00 86.19 194 ALA A CA 1
ATOM 1535 C C . ALA A 1 194 ? -50.697 -33.618 70.254 1.00 86.19 194 ALA A C 1
ATOM 1537 O O . ALA A 1 194 ? -51.196 -34.676 70.645 1.00 86.19 194 ALA A O 1
ATOM 1538 N N . GLN A 1 195 ? -50.008 -32.815 71.079 1.00 85.88 195 GLN A N 1
ATOM 1539 C CA . GLN A 1 195 ? -49.827 -33.101 72.507 1.00 85.88 195 GLN A CA 1
ATOM 1540 C C . GLN A 1 195 ? -51.156 -33.123 73.275 1.00 85.88 195 GLN A C 1
ATOM 1542 O O . GLN A 1 195 ? -51.345 -33.993 74.124 1.00 85.88 195 GLN A O 1
ATOM 1547 N N . ALA A 1 196 ? -52.090 -32.215 72.973 1.00 86.69 196 ALA A N 1
ATOM 1548 C CA . ALA A 1 196 ? -53.419 -32.210 73.589 1.00 86.69 196 ALA A CA 1
ATOM 1549 C C . ALA A 1 196 ? -54.288 -33.406 73.147 1.00 86.69 196 ALA A C 1
ATOM 1551 O O . ALA A 1 196 ? -55.102 -33.894 73.931 1.00 86.69 196 ALA A O 1
ATOM 1552 N N . ALA A 1 197 ? -54.105 -33.889 71.914 1.00 86.94 197 ALA A N 1
ATOM 1553 C CA . ALA A 1 197 ? -54.839 -35.020 71.343 1.00 86.94 197 ALA A CA 1
ATOM 1554 C C . ALA A 1 197 ? -54.216 -36.402 71.642 1.00 86.94 197 ALA A C 1
ATOM 1556 O O . ALA A 1 197 ? -54.877 -37.418 71.430 1.00 86.94 197 ALA A O 1
ATOM 1557 N N . GL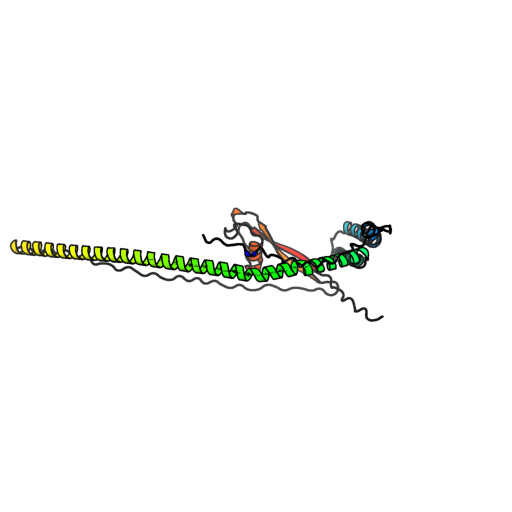Y A 1 198 ? -52.971 -36.467 72.132 1.00 80.00 198 GLY A N 1
ATOM 1558 C CA . GLY A 1 198 ? -52.282 -37.722 72.467 1.00 80.00 198 GLY A CA 1
ATOM 1559 C C . GLY A 1 198 ? -51.801 -38.537 71.258 1.00 80.00 198 GLY A C 1
ATOM 1560 O O . GLY A 1 198 ? -51.634 -39.750 71.374 1.00 80.00 198 GLY A O 1
ATOM 1561 N N . VAL A 1 199 ? -51.594 -37.892 70.105 1.00 66.44 199 VAL A N 1
ATOM 1562 C CA . VAL A 1 199 ? -51.134 -38.528 68.856 1.00 66.44 199 VAL A CA 1
ATOM 1563 C C . VAL A 1 199 ? -49.681 -38.117 68.576 1.00 66.44 199 VAL A C 1
ATOM 1565 O O . VAL A 1 199 ? -49.315 -36.964 68.793 1.00 66.44 199 VAL A O 1
ATOM 1568 N N . GLU A 1 200 ? -48.839 -39.059 68.132 1.00 56.44 200 GLU A N 1
ATOM 1569 C CA . GLU A 1 200 ? -47.410 -38.839 67.838 1.00 56.44 200 GLU A CA 1
ATOM 1570 C C . GLU A 1 200 ? -47.174 -37.713 66.812 1.00 56.44 200 GLU A C 1
ATOM 1572 O O . GLU A 1 200 ? -47.858 -37.621 65.792 1.00 56.44 200 GLU A O 1
ATOM 1577 N N . ALA A 1 201 ? -46.180 -36.859 67.086 1.00 56.22 201 ALA A N 1
ATOM 1578 C CA . ALA A 1 201 ? -45.861 -35.681 66.283 1.00 56.22 201 ALA A CA 1
ATOM 1579 C C . ALA A 1 201 ? -45.330 -36.045 64.881 1.00 56.22 201 ALA A C 1
ATOM 1581 O O . ALA A 1 201 ? -44.433 -36.875 64.728 1.00 56.22 201 ALA A O 1
ATOM 1582 N N . VAL A 1 202 ? -45.860 -35.377 63.851 1.00 57.16 202 VAL A N 1
ATOM 1583 C CA . VAL A 1 202 ? -45.483 -35.566 62.441 1.00 57.16 202 VAL A CA 1
ATOM 1584 C C . VAL A 1 202 ? -44.207 -34.775 62.123 1.00 57.16 202 VAL A C 1
ATOM 1586 O O . VAL A 1 202 ? -44.157 -33.557 62.285 1.00 57.16 202 VAL A O 1
ATOM 1589 N N . ASN A 1 203 ? -43.167 -35.463 61.643 1.00 54.34 203 ASN A N 1
ATOM 1590 C CA . ASN A 1 203 ? -41.887 -34.863 61.261 1.00 54.34 203 ASN A CA 1
ATOM 1591 C C . ASN A 1 203 ? -41.970 -34.235 59.854 1.00 54.34 203 ASN A C 1
ATOM 1593 O O . ASN A 1 203 ? -42.132 -34.953 58.871 1.00 54.34 203 ASN A O 1
ATOM 1597 N N . VAL A 1 204 ? -41.851 -32.908 59.753 1.00 59.62 204 VAL A N 1
ATOM 1598 C CA . VAL A 1 204 ? -41.792 -32.178 58.472 1.00 59.62 204 VAL A CA 1
ATOM 1599 C C . VAL A 1 204 ? -40.340 -31.777 58.193 1.00 59.62 204 VAL A C 1
ATOM 1601 O O . VAL A 1 204 ? -39.748 -31.027 58.973 1.00 59.62 204 VAL A O 1
ATOM 1604 N N . GLU A 1 205 ? -39.773 -32.284 57.096 1.00 56.09 205 GLU A N 1
ATOM 1605 C CA . GLU A 1 205 ? -38.417 -31.974 56.619 1.00 56.09 205 GLU A CA 1
ATOM 1606 C C . GLU A 1 205 ? -38.325 -30.533 56.093 1.00 56.09 205 GLU A C 1
ATOM 1608 O O . GLU A 1 205 ? -39.173 -30.074 55.326 1.00 56.09 205 GLU A O 1
ATOM 1613 N N . ILE A 1 206 ? -37.287 -29.806 56.515 1.00 54.91 206 ILE A N 1
ATOM 1614 C CA . ILE A 1 206 ? -37.006 -28.434 56.074 1.00 54.91 206 ILE A CA 1
ATOM 1615 C C . ILE A 1 206 ? -35.989 -28.503 54.918 1.00 54.91 206 ILE A C 1
ATOM 1617 O O . ILE A 1 206 ? -34.945 -29.126 55.103 1.00 54.91 206 ILE A O 1
ATOM 1621 N N . PRO A 1 207 ? -36.245 -27.871 53.757 1.00 55.03 207 PRO A N 1
ATOM 1622 C CA . PRO A 1 207 ? -35.349 -27.929 52.599 1.00 55.03 207 PRO A CA 1
ATOM 1623 C C . PRO A 1 207 ? -34.045 -27.128 52.804 1.00 55.03 207 PRO A C 1
ATOM 1625 O O . PRO A 1 207 ? -34.072 -25.963 53.211 1.00 55.03 207 PRO A O 1
ATOM 1628 N N . GLU A 1 208 ? -32.909 -27.765 52.501 1.00 56.56 208 GLU A N 1
ATOM 1629 C CA . GLU A 1 208 ? -31.532 -27.242 52.573 1.00 56.56 208 GLU A CA 1
ATOM 1630 C C . GLU A 1 208 ? -31.116 -26.596 51.227 1.00 56.56 208 GLU A C 1
ATOM 1632 O O . GLU A 1 208 ? -31.544 -27.045 50.165 1.00 56.56 208 GLU A O 1
ATOM 1637 N N . VAL A 1 209 ? -30.346 -25.499 51.250 1.00 51.50 209 VAL A N 1
ATOM 1638 C CA . VAL A 1 209 ? -30.040 -24.656 50.068 1.00 51.50 209 VAL A CA 1
ATOM 1639 C C . VAL A 1 209 ? -28.690 -25.057 49.447 1.00 51.50 209 VAL A C 1
ATOM 1641 O O . VAL A 1 209 ? -27.670 -24.957 50.120 1.00 51.50 209 VAL A O 1
ATOM 1644 N N . GLU A 1 210 ? -28.677 -25.472 48.174 1.00 54.03 210 GLU A N 1
ATOM 1645 C CA . GLU A 1 210 ? -27.475 -25.868 47.407 1.00 54.03 210 GLU A CA 1
ATOM 1646 C C . GLU A 1 210 ? -26.666 -24.655 46.878 1.00 54.03 210 GLU A C 1
ATOM 1648 O O . GLU A 1 210 ? -27.224 -23.743 46.264 1.00 54.03 210 GLU A O 1
ATOM 1653 N N . GLU A 1 211 ? -25.339 -24.647 47.082 1.00 48.22 211 GLU A N 1
ATOM 1654 C CA . GLU A 1 211 ? -24.394 -23.629 46.573 1.00 48.22 211 GLU A CA 1
ATOM 1655 C C . GLU A 1 211 ? -23.875 -23.957 45.149 1.00 48.22 211 GLU A C 1
ATOM 1657 O O . GLU A 1 211 ? -23.656 -25.116 44.800 1.00 48.22 211 GLU A O 1
ATOM 1662 N N . ALA A 1 212 ? -23.670 -22.932 44.306 1.00 48.81 212 ALA A N 1
ATOM 1663 C CA . ALA A 1 212 ? -23.415 -23.069 42.861 1.00 48.81 212 ALA A CA 1
ATOM 1664 C C . ALA A 1 212 ? -21.927 -23.315 42.463 1.00 48.81 212 ALA A C 1
ATOM 1666 O O . ALA A 1 212 ? -21.032 -22.772 43.114 1.00 48.81 212 ALA A O 1
ATOM 1667 N N . PRO A 1 213 ? -21.649 -24.059 41.362 1.00 49.94 213 PRO A N 1
ATOM 1668 C CA . PRO A 1 213 ? -20.300 -24.506 40.973 1.00 49.94 213 PRO A CA 1
ATOM 1669 C C . PRO A 1 213 ? -19.511 -23.559 40.036 1.00 49.94 213 PRO A C 1
ATOM 1671 O O . PRO A 1 213 ? -20.077 -22.877 39.181 1.00 49.94 213 PRO A O 1
ATOM 1674 N N . ASP A 1 214 ? -18.178 -23.598 40.175 1.00 44.00 214 ASP A N 1
ATOM 1675 C CA . ASP A 1 214 ? -17.145 -22.817 39.463 1.00 44.00 214 ASP A CA 1
ATOM 1676 C C . ASP A 1 214 ? -16.549 -23.595 38.262 1.00 44.00 214 ASP A C 1
ATOM 1678 O O . ASP A 1 214 ? -16.325 -24.804 38.358 1.00 44.00 214 ASP A O 1
ATOM 1682 N N . VAL A 1 215 ? -16.294 -22.937 37.118 1.00 42.28 215 VAL A N 1
ATOM 1683 C CA . VAL A 1 215 ? -15.848 -23.599 35.867 1.00 42.28 215 VAL A CA 1
ATOM 1684 C C . VAL A 1 215 ? -14.793 -22.777 35.119 1.00 42.28 215 VAL A C 1
ATOM 1686 O O . VAL A 1 215 ? -15.072 -21.694 34.605 1.00 42.28 215 VAL A O 1
ATOM 1689 N N . SER A 1 216 ? -13.578 -23.317 34.988 1.00 50.38 216 SER A N 1
ATOM 1690 C CA . SER A 1 216 ? -12.478 -22.701 34.233 1.00 50.38 216 SER A CA 1
ATOM 1691 C C . SER A 1 216 ? -11.586 -23.739 33.514 1.00 50.38 216 SER A C 1
ATOM 1693 O O . SER A 1 216 ? -11.341 -24.819 34.041 1.00 50.38 216 SER A O 1
ATOM 1695 N N . HIS A 1 217 ? -11.083 -23.349 32.321 1.00 46.66 217 HIS A N 1
ATOM 1696 C CA . HIS A 1 217 ? -9.893 -23.830 31.561 1.00 46.66 217 HIS A CA 1
ATOM 1697 C C . HIS A 1 217 ? -10.074 -24.662 30.258 1.00 46.66 217 HIS A C 1
ATOM 1699 O O . HIS A 1 217 ? -10.550 -25.789 30.287 1.00 46.66 217 HIS A O 1
ATOM 1705 N N . LEU A 1 218 ? -9.534 -24.146 29.129 1.00 39.72 218 LEU A N 1
ATOM 1706 C CA . LEU A 1 218 ? -9.121 -24.882 27.907 1.00 39.72 218 LEU A CA 1
ATOM 1707 C C . LEU A 1 218 ? -7.875 -24.215 27.255 1.00 39.72 218 LEU A C 1
ATOM 1709 O O . LEU A 1 218 ? -7.794 -22.989 27.207 1.00 39.72 218 LEU A O 1
ATOM 1713 N N . LEU A 1 219 ? -6.919 -25.015 26.751 1.00 47.78 219 LEU A N 1
ATOM 1714 C CA . LEU A 1 219 ? -5.601 -24.628 26.188 1.00 47.78 219 LEU A CA 1
ATOM 1715 C C . LEU A 1 219 ? -5.339 -25.370 24.854 1.00 47.78 219 LEU A C 1
ATOM 1717 O O . LEU A 1 219 ? -5.695 -26.540 24.738 1.00 47.78 219 LEU A O 1
ATOM 1721 N N . VAL A 1 220 ? -4.696 -24.720 23.868 1.00 43.19 220 VAL A N 1
ATOM 1722 C CA . VAL A 1 220 ? -4.404 -25.262 22.516 1.00 43.19 220 VAL A CA 1
ATOM 1723 C C . VAL A 1 220 ? -2.908 -25.138 22.185 1.00 43.19 220 VAL A C 1
ATOM 1725 O O . VAL A 1 220 ? -2.299 -24.108 22.468 1.00 43.19 220 VAL A O 1
ATOM 1728 N N . VAL A 1 221 ? -2.334 -26.179 21.566 1.00 50.00 221 VAL A N 1
ATOM 1729 C CA . VAL A 1 221 ? -0.927 -26.289 21.119 1.00 50.00 221 VAL A CA 1
ATOM 1730 C C . VAL A 1 221 ? -0.881 -26.521 19.600 1.00 50.00 221 VAL A C 1
ATOM 1732 O O . VAL A 1 221 ? -1.730 -27.231 19.066 1.00 50.00 221 VAL A O 1
ATOM 1735 N N . THR A 1 222 ? 0.126 -25.970 18.914 1.00 47.38 222 THR A N 1
ATOM 1736 C CA . THR A 1 222 ? 0.361 -26.114 17.457 1.00 47.38 222 THR A CA 1
ATOM 1737 C C . THR A 1 222 ? 1.801 -26.566 17.133 1.00 47.38 222 THR A C 1
ATOM 1739 O O . THR A 1 222 ? 2.707 -26.116 17.837 1.00 47.38 222 THR A O 1
ATOM 1742 N N . PRO A 1 223 ? 2.035 -27.395 16.081 1.00 53.41 223 PRO A N 1
ATOM 1743 C CA . PRO A 1 223 ? 3.352 -27.952 15.729 1.00 53.41 223 PRO A CA 1
ATOM 1744 C C . PRO A 1 223 ? 4.041 -27.327 14.485 1.00 53.41 223 PRO A C 1
ATOM 1746 O O . PRO A 1 223 ? 3.461 -26.519 13.763 1.00 53.41 223 PRO A O 1
ATOM 1749 N N . GLU A 1 224 ? 5.300 -27.738 14.273 1.00 54.50 224 GLU A N 1
ATOM 1750 C CA . GLU A 1 224 ? 6.410 -27.125 13.506 1.00 54.50 224 GLU A CA 1
ATOM 1751 C C . GLU A 1 224 ? 6.721 -27.815 12.143 1.00 54.50 224 GLU A C 1
ATOM 1753 O O . GLU A 1 224 ? 6.378 -28.981 11.960 1.00 54.50 224 GLU A O 1
ATOM 1758 N N . ILE A 1 225 ? 7.353 -27.113 11.173 1.00 45.56 225 ILE A N 1
ATOM 1759 C CA . ILE A 1 225 ? 7.579 -27.565 9.767 1.00 45.56 225 ILE A CA 1
ATOM 1760 C C . ILE A 1 225 ? 9.022 -27.279 9.276 1.00 45.56 225 ILE A C 1
ATOM 1762 O O . ILE A 1 225 ? 9.539 -26.182 9.491 1.00 45.56 225 ILE A O 1
ATOM 1766 N N . GLU A 1 226 ? 9.635 -28.212 8.520 1.00 53.00 226 GLU A N 1
ATOM 1767 C CA . GLU A 1 226 ? 10.999 -28.108 7.948 1.00 53.00 226 GLU A CA 1
ATOM 1768 C C . GLU A 1 226 ? 11.116 -27.991 6.397 1.00 53.00 226 GLU A C 1
ATOM 1770 O O . GLU A 1 226 ? 10.455 -28.693 5.640 1.00 53.00 226 GLU A O 1
ATOM 1775 N N . LYS A 1 227 ? 12.033 -27.079 6.004 1.00 50.09 227 LYS A N 1
ATOM 1776 C CA . LYS A 1 227 ? 13.066 -26.932 4.927 1.00 50.09 227 LYS A CA 1
ATOM 1777 C C . LYS A 1 227 ? 12.962 -27.468 3.471 1.00 50.09 227 LYS A C 1
ATOM 1779 O O . LYS A 1 227 ? 12.486 -28.551 3.174 1.00 50.09 227 LYS A O 1
ATOM 1784 N N . THR A 1 228 ? 13.566 -26.670 2.568 1.00 46.00 228 THR A N 1
ATOM 1785 C CA . THR A 1 228 ? 13.549 -26.694 1.082 1.00 46.00 228 THR A CA 1
ATOM 1786 C C . THR A 1 228 ? 14.914 -26.991 0.399 1.00 46.00 228 THR A C 1
ATOM 1788 O O . THR A 1 228 ? 15.952 -26.789 1.030 1.00 46.00 228 THR A O 1
ATOM 1791 N N . PRO A 1 229 ? 14.935 -27.404 -0.899 1.00 49.03 229 PRO A N 1
ATOM 1792 C CA . PRO A 1 229 ? 16.143 -27.821 -1.646 1.00 49.03 229 PRO A CA 1
ATOM 1793 C C . PRO A 1 229 ? 16.845 -26.744 -2.525 1.00 49.03 229 PRO A C 1
ATOM 1795 O O . PRO A 1 229 ? 16.349 -25.634 -2.723 1.00 49.03 229 PRO A O 1
ATOM 1798 N N . GLU A 1 230 ? 18.032 -27.109 -3.042 1.00 49.44 230 GLU A N 1
ATOM 1799 C CA . GLU A 1 230 ? 19.170 -26.266 -3.483 1.00 49.44 230 GLU A CA 1
ATOM 1800 C C . GLU A 1 230 ? 19.287 -26.006 -5.020 1.00 49.44 230 GLU A C 1
ATOM 1802 O O . GLU A 1 230 ? 18.616 -26.649 -5.822 1.00 49.44 230 GLU A O 1
ATOM 1807 N N . LYS A 1 231 ? 20.135 -25.042 -5.452 1.00 40.12 231 LYS A N 1
ATOM 1808 C CA . LYS A 1 231 ? 20.242 -24.482 -6.835 1.00 40.12 231 LYS A CA 1
ATOM 1809 C C . LYS A 1 231 ? 21.544 -24.855 -7.581 1.00 40.12 231 LYS A C 1
ATOM 1811 O O . LYS A 1 231 ? 22.597 -24.922 -6.959 1.00 40.12 231 LYS A O 1
ATOM 1816 N N . VAL A 1 232 ? 21.506 -24.916 -8.924 1.00 46.50 232 VAL A N 1
ATOM 1817 C CA . VAL A 1 232 ? 22.657 -25.194 -9.832 1.00 46.50 232 VAL A CA 1
ATOM 1818 C C . VAL A 1 232 ? 23.038 -23.966 -10.695 1.00 46.50 232 VAL A C 1
ATOM 1820 O O . VAL A 1 232 ? 22.168 -23.176 -11.064 1.00 46.50 232 VAL A O 1
ATOM 1823 N N . LYS A 1 233 ? 24.335 -23.782 -11.012 1.00 40.78 233 LYS A N 1
ATOM 1824 C CA . LYS A 1 233 ? 24.912 -22.680 -11.829 1.00 40.78 233 LYS A CA 1
ATOM 1825 C C . LYS A 1 233 ? 25.648 -23.207 -13.077 1.00 40.78 233 LYS A C 1
ATOM 1827 O O . LYS A 1 233 ? 26.181 -24.307 -13.036 1.00 40.78 233 LYS A O 1
ATOM 1832 N N . ILE A 1 234 ? 25.727 -22.388 -14.137 1.00 45.72 234 ILE A N 1
ATOM 1833 C CA . ILE A 1 234 ? 26.493 -22.628 -15.383 1.00 45.72 234 ILE A CA 1
ATOM 1834 C C . ILE A 1 234 ? 27.414 -21.420 -15.647 1.00 45.72 234 ILE A C 1
ATOM 1836 O O . ILE A 1 234 ? 26.985 -20.272 -15.476 1.00 45.72 234 ILE A O 1
ATOM 1840 N N . ASP A 1 235 ? 28.663 -21.673 -16.052 1.00 44.12 235 ASP A N 1
ATOM 1841 C CA . ASP A 1 235 ? 29.721 -20.667 -16.204 1.00 44.12 235 ASP A CA 1
ATOM 1842 C C . ASP A 1 235 ? 29.685 -19.916 -17.552 1.00 44.12 235 ASP A C 1
ATOM 1844 O O . ASP A 1 235 ? 29.561 -20.504 -18.622 1.00 44.12 235 ASP A O 1
ATOM 1848 N N . GLY A 1 236 ? 29.860 -18.587 -17.506 1.00 57.94 236 GLY A N 1
ATOM 1849 C CA . GLY A 1 236 ? 30.437 -17.809 -18.617 1.00 57.94 236 GLY A CA 1
ATOM 1850 C C . GLY A 1 236 ? 29.536 -16.868 -19.435 1.00 57.94 236 GLY A C 1
ATOM 1851 O O . GLY A 1 236 ? 30.033 -15.830 -19.867 1.00 57.94 236 GLY A O 1
ATOM 1852 N N . ALA A 1 237 ? 28.234 -17.126 -19.621 1.00 52.56 237 ALA A N 1
ATOM 1853 C CA . ALA A 1 237 ? 27.396 -16.313 -20.540 1.00 52.56 237 ALA A CA 1
ATOM 1854 C C . ALA A 1 237 ? 26.123 -15.694 -19.923 1.00 52.56 237 ALA A C 1
ATOM 1856 O O . ALA A 1 237 ? 25.341 -15.019 -20.595 1.00 52.56 237 ALA A O 1
ATOM 1857 N N . GLY A 1 238 ? 25.945 -15.842 -18.612 1.00 57.31 238 GLY A N 1
ATOM 1858 C CA . GLY A 1 238 ? 24.729 -15.463 -17.895 1.00 57.31 238 GLY A CA 1
ATOM 1859 C C . GLY A 1 238 ? 24.137 -16.678 -17.196 1.00 57.31 238 GLY A C 1
ATOM 1860 O O . GLY A 1 238 ? 24.268 -17.802 -17.666 1.00 57.31 238 GLY A O 1
ATOM 1861 N N . THR A 1 239 ? 23.520 -16.463 -16.038 1.00 55.59 239 THR A N 1
ATOM 1862 C CA . THR A 1 239 ? 22.903 -17.552 -15.279 1.00 55.59 239 THR A CA 1
ATOM 1863 C C . THR A 1 239 ? 21.467 -17.705 -15.758 1.00 55.59 239 THR A C 1
ATOM 1865 O O . THR A 1 239 ? 20.653 -16.792 -15.586 1.00 55.59 239 THR A O 1
ATOM 1868 N N . SER A 1 240 ? 21.168 -18.845 -16.377 1.00 43.25 240 SER A N 1
ATOM 1869 C CA . SER A 1 240 ? 19.798 -19.328 -16.520 1.00 43.25 240 SER A CA 1
ATOM 1870 C C . SER A 1 240 ? 19.458 -20.108 -15.257 1.00 43.25 240 SER A C 1
ATOM 1872 O O . SER A 1 240 ? 20.137 -21.077 -14.927 1.00 43.25 240 SER A O 1
ATOM 1874 N N . SER A 1 241 ? 18.466 -19.639 -14.504 1.00 49.94 241 SER A N 1
ATOM 1875 C CA . SER A 1 241 ? 17.900 -20.376 -13.379 1.00 49.94 241 SER A CA 1
ATOM 1876 C C . SER A 1 241 ? 16.487 -20.759 -13.772 1.00 49.94 241 SER A C 1
ATOM 1878 O O . SER A 1 241 ? 15.620 -19.891 -13.891 1.00 49.94 241 SER A O 1
ATOM 1880 N N . VAL A 1 242 ? 16.254 -22.056 -13.933 1.00 49.72 242 VAL A N 1
ATOM 1881 C CA . VAL A 1 242 ? 14.898 -22.600 -13.917 1.00 49.72 242 VAL A CA 1
ATOM 1882 C C . VAL A 1 242 ? 14.467 -22.614 -12.455 1.00 49.72 242 VAL A C 1
ATOM 1884 O O . VAL A 1 242 ? 15.147 -23.197 -11.610 1.00 49.72 242 VAL A O 1
ATOM 1887 N N . LYS A 1 243 ? 13.407 -21.882 -12.120 1.00 62.44 243 LYS A N 1
ATOM 1888 C CA . LYS A 1 243 ? 12.772 -21.943 -10.799 1.00 62.44 243 LYS A CA 1
ATOM 1889 C C . LYS A 1 243 ? 11.395 -22.573 -10.980 1.00 62.44 243 LYS A C 1
ATOM 1891 O O . LYS A 1 243 ? 10.630 -22.136 -11.833 1.00 62.44 243 LYS A O 1
ATOM 1896 N N . MET A 1 244 ? 11.078 -23.572 -10.163 1.00 63.25 244 MET A N 1
ATOM 1897 C CA . MET A 1 244 ? 9.702 -24.050 -10.058 1.00 63.25 244 MET A CA 1
ATOM 1898 C C . MET A 1 244 ? 8.899 -22.970 -9.337 1.00 63.25 244 MET A C 1
ATOM 1900 O O . MET A 1 244 ? 9.200 -22.614 -8.192 1.00 63.25 244 MET A O 1
ATOM 1904 N N . VAL A 1 245 ? 7.932 -22.376 -10.032 1.00 72.81 245 VAL A N 1
ATOM 1905 C CA . VAL A 1 245 ? 6.991 -21.430 -9.440 1.00 72.81 245 VAL A CA 1
ATOM 1906 C C . VAL A 1 245 ? 5.677 -22.165 -9.261 1.00 72.81 245 VAL A C 1
ATOM 1908 O O . VAL A 1 245 ? 5.075 -22.638 -10.218 1.00 72.81 245 VAL A O 1
ATOM 1911 N N . TRP A 1 246 ? 5.238 -22.259 -8.011 1.00 79.44 246 TRP A N 1
ATOM 1912 C CA . TRP A 1 246 ? 3.919 -22.777 -7.687 1.00 79.44 246 TRP A CA 1
ATOM 1913 C C . TRP A 1 246 ? 2.864 -21.764 -8.123 1.00 79.44 246 TRP A C 1
ATOM 1915 O O . TRP A 1 246 ? 2.807 -20.657 -7.575 1.00 79.44 246 TRP A O 1
ATOM 1925 N N . ASN A 1 247 ? 2.065 -22.154 -9.109 1.00 80.94 247 ASN A N 1
ATOM 1926 C CA . ASN A 1 247 ? 0.893 -21.435 -9.585 1.00 80.94 247 ASN A CA 1
ATOM 1927 C C . ASN A 1 247 ? -0.372 -22.201 -9.186 1.00 80.94 247 ASN A C 1
ATOM 1929 O O . ASN A 1 247 ? -0.317 -23.355 -8.756 1.00 80.94 247 ASN A O 1
ATOM 1933 N N . PHE A 1 248 ? -1.522 -21.539 -9.282 1.00 87.69 248 PHE A N 1
ATOM 1934 C CA . PHE A 1 248 ? -2.800 -22.161 -8.969 1.00 87.69 248 PHE A CA 1
ATOM 1935 C C . PHE A 1 248 ? -3.898 -21.716 -9.931 1.00 87.69 248 PHE A C 1
ATOM 1937 O O . PHE A 1 248 ? -3.852 -20.619 -10.490 1.00 87.69 248 PHE A O 1
ATOM 1944 N N . ARG A 1 249 ? -4.907 -22.568 -10.112 1.00 83.38 249 ARG A N 1
ATOM 1945 C CA . ARG A 1 249 ? -6.145 -22.248 -10.826 1.00 83.38 249 ARG A CA 1
ATOM 1946 C C . ARG A 1 249 ? -7.337 -22.627 -9.954 1.00 83.38 249 ARG A C 1
ATOM 1948 O O . ARG A 1 249 ? -7.389 -23.721 -9.401 1.00 83.38 249 ARG A O 1
ATOM 1955 N N . ILE A 1 250 ? -8.305 -21.722 -9.840 1.00 85.31 250 ILE A N 1
ATOM 1956 C CA . ILE A 1 250 ? -9.564 -21.986 -9.136 1.00 85.31 250 ILE A CA 1
ATOM 1957 C C . ILE A 1 250 ? -10.460 -22.815 -10.062 1.00 85.31 250 ILE A C 1
ATOM 1959 O O . ILE A 1 250 ? -10.845 -22.342 -11.130 1.00 85.31 250 ILE A O 1
ATOM 1963 N N . ILE A 1 251 ? -10.772 -24.044 -9.661 1.00 84.81 251 ILE A N 1
ATOM 1964 C CA . ILE A 1 251 ? -11.693 -24.944 -10.367 1.00 84.81 251 ILE A CA 1
ATOM 1965 C C . ILE A 1 251 ? -13.121 -24.740 -9.853 1.00 84.81 251 ILE A C 1
ATOM 1967 O O . ILE A 1 251 ? -14.058 -24.687 -10.644 1.00 84.81 251 ILE A O 1
ATOM 1971 N N . ASP A 1 252 ? -13.289 -24.610 -8.534 1.00 83.44 252 ASP A N 1
ATOM 1972 C CA . ASP A 1 252 ? -14.600 -24.532 -7.885 1.00 83.44 252 ASP A CA 1
ATOM 1973 C C . ASP A 1 252 ? -14.563 -23.557 -6.703 1.00 83.44 252 ASP A C 1
ATOM 1975 O O . ASP A 1 252 ? -13.972 -23.833 -5.661 1.00 83.44 252 ASP A O 1
ATOM 1979 N N . GLN A 1 253 ? -15.210 -22.404 -6.869 1.00 77.12 253 GLN A N 1
ATOM 1980 C CA . GLN A 1 253 ? -15.234 -21.343 -5.859 1.00 77.12 253 GLN A CA 1
ATOM 1981 C C . GLN A 1 253 ? -16.014 -21.739 -4.599 1.00 77.12 253 GLN A C 1
ATOM 1983 O O . GLN A 1 253 ? -15.721 -21.226 -3.524 1.00 77.12 253 GLN A O 1
ATOM 1988 N N . SER A 1 254 ? -16.984 -22.656 -4.709 1.00 80.31 254 SER A N 1
ATOM 1989 C CA . SER A 1 254 ? -17.875 -23.029 -3.599 1.00 80.31 254 SER A CA 1
ATOM 1990 C C . SER A 1 254 ? -17.200 -23.894 -2.532 1.00 80.31 254 SER A C 1
ATOM 1992 O O . SER A 1 254 ? -17.676 -23.973 -1.401 1.00 80.31 254 SER A O 1
ATOM 1994 N N . LYS A 1 255 ? -16.079 -24.530 -2.884 1.00 83.19 255 LYS A N 1
ATOM 1995 C CA . LYS A 1 255 ? -15.298 -25.393 -1.988 1.00 83.19 255 LYS A CA 1
ATOM 1996 C C . LYS A 1 255 ? -14.205 -24.640 -1.241 1.00 83.19 255 LYS A C 1
ATOM 1998 O O . LYS A 1 255 ? -13.625 -25.187 -0.307 1.00 83.19 255 LYS A O 1
ATOM 2003 N N . ILE A 1 256 ? -13.935 -23.398 -1.630 1.00 77.06 256 ILE A N 1
ATOM 2004 C CA . ILE A 1 256 ? -12.907 -22.585 -0.998 1.00 77.06 256 ILE A CA 1
ATOM 2005 C C . ILE A 1 256 ? -13.361 -22.266 0.435 1.00 77.06 256 ILE A C 1
ATOM 2007 O O . ILE A 1 256 ? -14.473 -21.765 0.617 1.00 77.06 256 ILE A O 1
ATOM 2011 N N . PRO A 1 257 ? -12.527 -22.531 1.461 1.00 78.00 257 PRO A N 1
ATOM 2012 C CA . PRO A 1 257 ? -12.877 -22.214 2.837 1.00 78.00 257 PRO A CA 1
ATOM 2013 C C . PRO A 1 257 ? -13.316 -20.746 2.983 1.00 78.00 257 PRO A C 1
ATOM 2015 O O . PRO A 1 257 ? -12.679 -19.866 2.396 1.00 78.00 257 PRO A O 1
ATOM 2018 N N . PRO A 1 258 ? -14.349 -20.443 3.792 1.00 74.69 258 PRO A N 1
ATOM 2019 C CA . PRO A 1 258 ? -14.895 -19.089 3.924 1.00 74.69 258 PRO A CA 1
ATOM 2020 C C . PRO A 1 258 ? -13.895 -18.038 4.420 1.00 74.69 258 PRO A C 1
ATOM 2022 O O . PRO A 1 258 ? -14.092 -16.841 4.237 1.00 74.69 258 PRO A O 1
ATOM 2025 N N . GLU A 1 259 ? -12.780 -18.453 5.011 1.00 65.56 259 GLU A N 1
ATOM 2026 C CA . GLU A 1 259 ? -11.674 -17.557 5.372 1.00 65.56 259 GLU A CA 1
ATOM 2027 C C . GLU A 1 259 ? -11.032 -16.880 4.142 1.00 65.56 259 GLU A C 1
ATOM 2029 O O . GLU A 1 259 ? -10.418 -15.812 4.246 1.00 65.56 259 GLU A O 1
ATOM 2034 N N . TYR A 1 260 ? -11.255 -17.462 2.960 1.00 64.44 260 TYR A N 1
ATOM 2035 C CA . TYR A 1 260 ? -10.877 -16.957 1.646 1.00 64.44 260 TYR A CA 1
ATOM 2036 C C . TYR A 1 260 ? -12.110 -16.601 0.777 1.00 64.44 260 TYR A C 1
ATOM 2038 O O . TYR A 1 260 ? -11.968 -16.479 -0.438 1.00 64.44 260 TYR A O 1
ATOM 2046 N N . CYS A 1 261 ? -13.307 -16.406 1.371 1.00 58.41 261 CYS A N 1
ATOM 2047 C CA . CYS A 1 261 ? -14.588 -16.141 0.665 1.00 58.41 261 CYS A CA 1
ATOM 2048 C C . CYS A 1 261 ? -14.608 -14.875 -0.210 1.00 58.41 261 CYS A C 1
ATOM 2050 O O . CYS A 1 261 ? -15.536 -14.672 -0.988 1.00 58.41 261 CYS A O 1
ATOM 2052 N N . LEU A 1 262 ? -13.605 -14.010 -0.097 1.00 63.53 262 LEU A N 1
ATOM 2053 C CA . LEU A 1 262 ? -13.222 -13.116 -1.182 1.00 63.53 262 LEU A CA 1
ATOM 2054 C C . LEU A 1 262 ? -11.881 -13.664 -1.661 1.00 63.53 262 LEU A C 1
ATOM 2056 O O . LEU A 1 262 ? -10.930 -13.540 -0.883 1.00 63.53 262 LEU A O 1
ATOM 2060 N N . PRO A 1 263 ? -11.791 -14.318 -2.838 1.00 64.56 263 PRO A N 1
ATOM 2061 C CA . PRO A 1 263 ? -10.553 -14.919 -3.322 1.00 64.56 263 PRO A CA 1
ATOM 2062 C C . PRO A 1 263 ? -9.516 -13.823 -3.569 1.00 64.56 263 PRO A C 1
ATOM 2064 O O . PRO A 1 263 ? -9.344 -13.301 -4.665 1.00 64.56 263 PRO A O 1
ATOM 2067 N N . ASP A 1 264 ? -8.843 -13.434 -2.495 1.00 76.88 264 ASP A N 1
ATOM 2068 C CA . ASP A 1 264 ? -7.699 -12.557 -2.524 1.00 76.88 264 ASP A CA 1
ATOM 2069 C C . ASP A 1 264 ? -6.526 -13.429 -2.946 1.00 76.88 264 ASP A C 1
ATOM 2071 O O . ASP A 1 264 ? -5.972 -14.201 -2.153 1.00 76.88 264 ASP A O 1
ATOM 2075 N N . GLU A 1 265 ? -6.166 -13.318 -4.222 1.00 81.25 265 GLU A N 1
ATOM 2076 C CA . GLU A 1 265 ? -5.043 -14.031 -4.825 1.00 81.25 265 GLU A CA 1
ATOM 2077 C C . GLU A 1 265 ? -3.772 -13.901 -3.976 1.00 81.25 265 GLU A C 1
ATOM 2079 O O . GLU A 1 265 ? -2.964 -14.829 -3.928 1.00 81.25 265 GLU A O 1
ATOM 2084 N N . LYS A 1 266 ? -3.607 -12.795 -3.234 1.00 84.00 266 LYS A N 1
ATOM 2085 C CA . LYS A 1 266 ? -2.461 -12.589 -2.343 1.00 84.00 266 LYS A CA 1
ATOM 2086 C C . LYS A 1 266 ? -2.500 -13.499 -1.125 1.00 84.00 266 LYS A C 1
ATOM 2088 O O . LYS A 1 266 ? -1.449 -14.004 -0.741 1.00 84.00 266 LYS A O 1
ATOM 2093 N N . LYS A 1 267 ? -3.671 -13.733 -0.529 1.00 84.88 267 LYS A N 1
ATOM 2094 C CA . LYS A 1 267 ? -3.823 -14.650 0.613 1.00 84.88 267 LYS A CA 1
ATOM 2095 C C . LYS A 1 267 ? -3.638 -16.097 0.189 1.00 84.88 267 LYS A C 1
ATOM 2097 O O . LYS A 1 267 ? -2.974 -16.838 0.902 1.00 84.88 267 LYS A O 1
ATOM 2102 N N . ILE A 1 268 ? -4.150 -16.474 -0.981 1.00 85.12 268 ILE A N 1
ATOM 2103 C CA . ILE A 1 268 ? -3.952 -17.818 -1.538 1.00 85.12 268 ILE A CA 1
ATOM 2104 C C . ILE A 1 268 ? -2.472 -18.023 -1.881 1.00 85.12 268 ILE A C 1
ATOM 2106 O O . ILE A 1 268 ? -1.863 -19.000 -1.455 1.00 85.12 268 ILE A O 1
ATOM 2110 N N . THR A 1 269 ? -1.840 -17.050 -2.545 1.00 83.75 269 THR A N 1
ATOM 2111 C CA . THR A 1 269 ? -0.396 -17.091 -2.831 1.00 83.75 269 THR A CA 1
ATOM 2112 C C . THR A 1 269 ? 0.429 -17.136 -1.544 1.00 83.75 269 THR A C 1
ATOM 2114 O O . THR A 1 269 ? 1.428 -17.849 -1.481 1.00 83.75 269 THR A O 1
ATOM 2117 N N . ALA A 1 270 ? 0.027 -16.404 -0.502 1.00 85.69 270 ALA A N 1
ATOM 2118 C CA . ALA A 1 270 ? 0.663 -16.456 0.810 1.00 85.69 270 ALA A CA 1
ATOM 2119 C C . ALA A 1 270 ? 0.452 -17.814 1.494 1.00 85.69 270 ALA A C 1
ATOM 2121 O O . ALA A 1 270 ? 1.400 -18.345 2.057 1.00 85.69 270 ALA A O 1
ATOM 2122 N N . ALA A 1 271 ? -0.729 -18.424 1.401 1.00 87.50 271 ALA A N 1
ATOM 2123 C CA . ALA A 1 271 ? -0.980 -19.760 1.936 1.00 87.50 271 ALA A CA 1
ATOM 2124 C C . ALA A 1 271 ? -0.112 -20.820 1.233 1.00 87.50 271 ALA A C 1
ATOM 2126 O O . ALA A 1 271 ? 0.527 -21.639 1.890 1.00 87.50 271 ALA A O 1
ATOM 2127 N N . ILE A 1 272 ? 0.014 -20.746 -0.093 1.00 87.56 272 ILE A N 1
ATOM 2128 C CA . ILE A 1 272 ? 0.851 -21.669 -0.872 1.00 87.56 272 ILE A CA 1
ATOM 2129 C C . ILE A 1 272 ? 2.343 -21.443 -0.581 1.00 87.56 272 ILE A C 1
ATOM 2131 O O . ILE A 1 272 ? 3.094 -22.400 -0.404 1.00 87.56 272 ILE A O 1
ATOM 2135 N N . ARG A 1 273 ? 2.802 -20.183 -0.519 1.00 83.19 273 ARG A N 1
ATOM 2136 C CA . ARG A 1 273 ? 4.232 -19.857 -0.350 1.00 83.19 273 ARG A CA 1
ATOM 2137 C C . ARG A 1 273 ? 4.724 -19.891 1.095 1.00 83.19 273 ARG A C 1
ATOM 2139 O O . ARG A 1 273 ? 5.864 -20.277 1.316 1.00 83.19 273 ARG A O 1
ATOM 2146 N N . ILE A 1 274 ? 3.918 -19.415 2.041 1.00 82.25 274 ILE A N 1
ATOM 2147 C CA . ILE A 1 274 ? 4.300 -19.212 3.450 1.00 82.25 274 ILE A CA 1
ATOM 2148 C C . ILE A 1 274 ? 3.803 -20.374 4.302 1.00 82.25 274 ILE A C 1
ATOM 2150 O O . ILE A 1 274 ? 4.563 -20.907 5.100 1.00 82.25 274 ILE A O 1
ATOM 2154 N N . MET A 1 275 ? 2.541 -20.775 4.121 1.00 78.12 275 MET A N 1
ATOM 2155 C CA . MET A 1 275 ? 1.928 -21.854 4.907 1.00 78.12 275 MET A CA 1
ATOM 2156 C C . MET A 1 275 ? 2.130 -23.240 4.270 1.00 78.12 275 MET A C 1
ATOM 2158 O O . MET A 1 275 ? 1.748 -24.239 4.867 1.00 78.12 275 MET A O 1
ATOM 2162 N N . ASN A 1 276 ? 2.744 -23.309 3.079 1.00 85.12 276 ASN A N 1
ATOM 2163 C CA . ASN A 1 276 ? 3.031 -24.540 2.335 1.00 85.12 276 ASN A CA 1
ATOM 2164 C C . ASN A 1 276 ? 1.787 -25.425 2.102 1.00 85.12 276 ASN A C 1
ATOM 2166 O O . ASN A 1 276 ? 1.899 -26.647 2.017 1.00 85.12 276 ASN A O 1
ATOM 2170 N N . VAL A 1 277 ? 0.597 -24.820 1.999 1.00 86.06 277 VAL A N 1
ATOM 2171 C CA . VAL A 1 277 ? -0.654 -25.553 1.755 1.00 86.06 277 VAL A CA 1
ATOM 2172 C C . VAL A 1 277 ? -0.682 -26.009 0.296 1.00 86.06 277 VAL A C 1
ATOM 2174 O O . VAL A 1 277 ? -0.654 -25.181 -0.615 1.00 86.06 277 VAL A O 1
ATOM 2177 N N . ARG A 1 278 ? -0.699 -27.329 0.074 1.00 85.19 278 ARG A N 1
ATOM 2178 C CA . ARG A 1 278 ? -0.667 -27.958 -1.264 1.00 85.19 278 ARG A CA 1
ATOM 2179 C C . ARG A 1 278 ? -2.016 -28.462 -1.749 1.00 85.19 278 ARG A C 1
ATOM 2181 O O . ARG A 1 278 ? -2.190 -28.665 -2.943 1.00 85.19 278 ARG A O 1
ATOM 2188 N N . GLU A 1 279 ? -2.967 -28.597 -0.837 1.00 89.25 279 GLU A N 1
ATOM 2189 C CA . GLU A 1 279 ? -4.323 -29.034 -1.131 1.00 89.25 279 GLU A CA 1
ATOM 2190 C C . GLU A 1 279 ? -5.287 -28.009 -0.541 1.00 89.25 279 GLU A C 1
ATOM 2192 O O . GLU A 1 279 ? -5.442 -27.902 0.674 1.00 89.25 279 GLU A O 1
ATOM 2197 N N . ILE A 1 280 ? -5.903 -27.207 -1.408 1.00 86.75 280 ILE A N 1
ATOM 2198 C CA . ILE A 1 280 ? -6.989 -26.303 -1.032 1.00 86.75 280 ILE A CA 1
ATOM 2199 C C . ILE A 1 280 ? -8.216 -26.767 -1.815 1.00 86.75 280 ILE A C 1
ATOM 2201 O O . ILE A 1 280 ? -8.167 -26.787 -3.048 1.00 86.75 280 ILE A O 1
ATOM 2205 N N . PRO A 1 281 ? -9.317 -27.151 -1.149 1.00 87.31 281 PRO A N 1
ATOM 2206 C CA . PRO A 1 281 ? -10.508 -27.596 -1.855 1.00 87.31 281 PRO A CA 1
ATOM 2207 C C . PRO A 1 281 ? -10.984 -26.541 -2.866 1.00 87.31 281 PRO A C 1
ATOM 2209 O O . PRO A 1 281 ? -11.165 -25.372 -2.531 1.00 87.31 281 PRO A O 1
ATOM 2212 N N . GLY A 1 282 ? -11.153 -26.959 -4.124 1.00 85.44 282 GLY A N 1
ATOM 2213 C CA . GLY A 1 282 ? -11.569 -26.079 -5.222 1.00 85.44 282 GLY A CA 1
ATOM 2214 C C . GLY A 1 282 ? -10.438 -25.353 -5.957 1.00 85.44 282 GLY A C 1
ATOM 2215 O O . GLY A 1 282 ? -10.719 -24.654 -6.932 1.00 85.44 282 GLY A O 1
ATOM 2216 N N . ILE A 1 283 ? -9.176 -25.535 -5.554 1.00 87.31 283 ILE A N 1
ATOM 2217 C CA . ILE A 1 283 ? -8.002 -24.946 -6.208 1.00 87.31 283 ILE A CA 1
ATOM 2218 C C . ILE A 1 283 ? -7.031 -26.057 -6.620 1.00 87.31 283 ILE A C 1
ATOM 2220 O O . ILE A 1 283 ? -6.590 -26.848 -5.792 1.00 87.31 283 ILE A O 1
ATOM 2224 N N . GLU A 1 284 ? -6.663 -26.088 -7.898 1.00 86.88 284 GLU A N 1
ATOM 2225 C CA . GLU A 1 284 ? -5.588 -26.942 -8.405 1.00 86.88 284 GLU A CA 1
ATOM 2226 C C . GLU A 1 284 ? -4.273 -26.166 -8.374 1.00 86.88 284 GLU A C 1
ATOM 2228 O O . GLU A 1 284 ? -4.145 -25.108 -8.996 1.00 86.88 284 GLU A O 1
ATOM 2233 N N . ILE A 1 285 ? -3.311 -26.681 -7.611 1.00 86.62 285 ILE A N 1
ATOM 2234 C CA . ILE A 1 285 ? -1.974 -26.111 -7.448 1.00 86.62 285 ILE A CA 1
ATOM 2235 C C . ILE A 1 285 ? -1.011 -26.932 -8.311 1.00 86.62 285 ILE A C 1
ATOM 2237 O O . ILE A 1 285 ? -0.952 -28.150 -8.172 1.00 86.62 285 ILE A O 1
ATOM 2241 N N . TYR A 1 286 ? -0.248 -26.274 -9.183 1.00 78.81 286 TYR A N 1
ATOM 2242 C CA . TYR A 1 286 ? 0.715 -26.926 -10.074 1.00 78.81 286 TYR A CA 1
ATOM 2243 C C . TYR A 1 286 ? 2.060 -26.193 -10.079 1.00 78.81 286 TYR A C 1
ATOM 2245 O O . TYR A 1 286 ? 2.144 -24.991 -9.809 1.00 78.81 286 TYR A O 1
ATOM 2253 N N . GLU A 1 287 ? 3.131 -26.930 -10.371 1.00 75.69 287 GLU A N 1
ATOM 2254 C CA . GLU A 1 287 ? 4.457 -26.354 -10.591 1.00 75.69 287 GLU A CA 1
ATOM 2255 C C . GLU A 1 287 ? 4.620 -25.979 -12.059 1.00 75.69 287 GLU A C 1
ATOM 2257 O O . GLU A 1 287 ? 4.492 -26.819 -12.949 1.00 75.69 287 GLU A O 1
ATOM 2262 N N . GLU A 1 288 ? 4.938 -24.714 -12.311 1.00 67.25 288 GLU A N 1
ATOM 2263 C CA . GLU A 1 288 ? 5.316 -24.240 -13.634 1.00 67.25 288 GLU A CA 1
ATOM 2264 C C . GLU A 1 288 ? 6.806 -23.886 -13.638 1.00 67.25 288 GLU A C 1
ATOM 2266 O O . GLU A 1 288 ? 7.308 -23.174 -12.759 1.00 67.25 288 GLU A O 1
ATOM 2271 N N . ALA A 1 289 ? 7.534 -24.414 -14.623 1.00 60.97 289 ALA A N 1
ATOM 2272 C CA . ALA A 1 289 ? 8.950 -24.133 -14.797 1.00 60.97 289 ALA A CA 1
ATOM 2273 C C . ALA A 1 289 ? 9.131 -22.729 -15.393 1.00 60.97 289 ALA A C 1
ATOM 2275 O O . ALA A 1 289 ? 9.030 -22.528 -16.603 1.00 60.97 289 ALA A O 1
ATOM 2276 N N . ASP A 1 290 ? 9.429 -21.748 -14.541 1.00 62.78 290 ASP A N 1
ATOM 2277 C CA . ASP A 1 290 ? 9.720 -20.380 -14.967 1.00 62.78 290 ASP A CA 1
ATOM 2278 C C . ASP A 1 290 ? 11.232 -20.226 -15.182 1.00 62.78 290 ASP A C 1
ATOM 2280 O O . ASP A 1 290 ? 12.046 -20.330 -14.253 1.00 62.78 290 ASP A O 1
ATOM 2284 N N . THR A 1 291 ? 11.623 -20.000 -16.436 1.00 63.12 291 THR A N 1
ATOM 2285 C CA . THR A 1 291 ? 13.028 -19.863 -16.824 1.00 63.12 291 THR A CA 1
ATOM 2286 C C . THR A 1 291 ? 13.433 -18.399 -16.770 1.00 63.12 291 THR A C 1
ATOM 2288 O O . THR A 1 291 ? 13.140 -17.611 -17.669 1.00 63.12 291 THR A O 1
ATOM 2291 N N . ASN A 1 292 ? 14.167 -18.023 -15.722 1.00 58.91 292 ASN A N 1
ATOM 2292 C CA . ASN A 1 292 ? 14.717 -16.681 -15.616 1.00 58.91 292 ASN A CA 1
ATOM 2293 C C . ASN A 1 292 ? 16.168 -16.672 -16.097 1.00 58.91 292 ASN A C 1
ATOM 2295 O O . ASN A 1 292 ? 17.059 -17.228 -15.452 1.00 58.91 292 ASN A O 1
ATOM 2299 N N . VAL A 1 293 ? 16.415 -16.001 -17.219 1.00 58.84 293 VAL A N 1
ATOM 2300 C CA . VAL A 1 293 ? 17.764 -15.857 -17.761 1.00 58.84 293 VAL A CA 1
ATOM 2301 C C . VAL A 1 293 ? 18.273 -14.451 -17.466 1.00 58.84 293 VAL A C 1
ATOM 2303 O O . VAL A 1 293 ? 17.788 -13.467 -18.033 1.00 58.84 293 VAL A O 1
ATOM 2306 N N . ARG A 1 294 ? 19.313 -14.331 -16.639 1.00 59.62 294 ARG A N 1
ATOM 2307 C CA . ARG A 1 294 ? 19.931 -13.041 -16.303 1.00 59.62 294 ARG A CA 1
ATOM 2308 C C . ARG A 1 294 ? 21.209 -12.832 -17.107 1.00 59.62 294 ARG A C 1
ATOM 2310 O O . ARG A 1 294 ? 22.147 -13.619 -17.011 1.00 59.62 294 ARG A O 1
ATOM 2317 N N . LEU A 1 295 ? 21.274 -11.737 -17.864 1.00 53.91 295 LEU A N 1
ATOM 2318 C CA . LEU A 1 295 ? 22.529 -11.311 -18.482 1.00 53.91 295 LEU A CA 1
ATOM 2319 C C . LEU A 1 295 ? 23.468 -10.789 -17.401 1.00 53.91 295 LEU A C 1
ATOM 2321 O O . LEU A 1 295 ? 23.123 -9.877 -16.644 1.00 53.91 295 LEU A O 1
ATOM 2325 N N . SER A 1 296 ? 24.676 -11.337 -17.378 1.00 53.50 296 SER A N 1
ATOM 2326 C CA . SER A 1 296 ? 25.801 -10.704 -16.707 1.00 53.50 296 SER A CA 1
ATOM 2327 C C . SER A 1 296 ? 25.994 -9.312 -17.320 1.00 53.50 296 SER A C 1
ATOM 2329 O O . SER A 1 296 ? 26.160 -9.172 -18.538 1.00 53.50 296 SER A O 1
ATOM 2331 N N . ARG A 1 297 ? 25.923 -8.256 -16.496 1.00 52.09 297 ARG A N 1
ATOM 2332 C CA . ARG A 1 297 ? 26.491 -6.969 -16.899 1.00 52.09 297 ARG A CA 1
ATOM 2333 C C . ARG A 1 297 ? 27.987 -7.232 -16.973 1.00 52.09 297 ARG A C 1
ATOM 2335 O O . ARG A 1 297 ? 28.610 -7.401 -15.928 1.00 52.09 297 ARG A O 1
ATOM 2342 N N . LYS A 1 298 ? 28.559 -7.289 -18.182 1.00 53.25 298 LYS A N 1
ATOM 2343 C CA . LYS A 1 298 ? 29.999 -7.064 -18.313 1.00 53.25 298 LYS A CA 1
ATOM 2344 C C . LYS A 1 298 ? 30.238 -5.741 -17.602 1.00 53.25 298 LYS A C 1
ATOM 2346 O O . LYS A 1 298 ? 29.659 -4.736 -18.009 1.00 53.25 298 LYS A O 1
ATOM 2351 N N . SER A 1 299 ? 30.965 -5.796 -16.487 1.00 46.44 299 SER A N 1
ATOM 2352 C CA . SER A 1 299 ? 31.529 -4.619 -15.845 1.00 46.44 299 SER A CA 1
ATOM 2353 C C . SER A 1 299 ? 32.206 -3.862 -16.974 1.00 46.44 299 SER A C 1
ATOM 2355 O O . SER A 1 299 ? 33.176 -4.365 -17.544 1.00 46.44 299 SER A O 1
ATOM 2357 N N . SER A 1 300 ? 31.587 -2.773 -17.431 1.00 48.47 300 SER A N 1
ATOM 2358 C CA . SER A 1 300 ? 32.196 -1.893 -18.409 1.00 48.47 300 SER A CA 1
ATOM 2359 C C . SER A 1 300 ? 33.463 -1.431 -17.726 1.00 48.47 300 SER A C 1
ATOM 2361 O O . SER A 1 300 ? 33.392 -0.697 -16.738 1.00 48.47 300 SER A O 1
ATOM 2363 N N . MET A 1 301 ? 34.591 -1.983 -18.171 1.00 45.22 301 MET A N 1
ATOM 2364 C CA . MET A 1 301 ? 35.895 -1.525 -17.754 1.00 45.22 301 MET A CA 1
ATOM 2365 C C . MET A 1 301 ? 35.866 -0.010 -17.835 1.00 45.22 301 MET A C 1
ATOM 2367 O O . MET A 1 301 ? 35.524 0.549 -18.875 1.00 45.22 301 MET A O 1
ATOM 2371 N N . SER A 1 302 ? 36.139 0.598 -16.686 1.00 44.75 302 SER A N 1
ATOM 2372 C CA . SER A 1 302 ? 36.723 1.917 -16.545 1.00 44.75 302 SER A CA 1
ATOM 2373 C C . SER A 1 302 ? 37.416 2.329 -17.841 1.00 44.75 302 SER A C 1
ATOM 2375 O O . SER A 1 302 ? 38.532 1.887 -18.108 1.00 44.75 302 SER A O 1
ATOM 2377 N N . THR A 1 303 ? 36.760 3.162 -18.648 1.00 46.44 303 THR A N 1
ATOM 2378 C CA . THR A 1 303 ? 37.452 4.068 -19.563 1.00 46.44 303 THR A CA 1
ATOM 2379 C C . THR A 1 303 ? 38.241 5.019 -18.677 1.00 46.44 303 THR A C 1
ATOM 2381 O O . THR A 1 303 ? 37.750 6.070 -18.271 1.00 46.44 303 THR A O 1
ATOM 2384 N N . GLY A 1 304 ? 39.420 4.551 -18.268 1.00 54.12 304 GLY A N 1
ATOM 2385 C CA . GLY A 1 304 ? 40.490 5.411 -17.818 1.00 54.12 304 GLY A CA 1
ATOM 2386 C C . GLY A 1 304 ? 40.970 6.232 -19.006 1.00 54.12 304 GLY A C 1
ATOM 2387 O O . GLY A 1 304 ? 41.042 5.711 -20.116 1.00 54.12 304 GLY A O 1
ATOM 2388 N N . GLU A 1 305 ? 41.253 7.494 -18.701 1.00 44.94 305 GLU A N 1
ATOM 2389 C CA . GLU A 1 305 ? 42.207 8.367 -19.384 1.00 44.94 305 GLU A CA 1
ATOM 2390 C C . GLU A 1 305 ? 41.971 8.595 -20.881 1.00 44.94 305 GLU A C 1
ATOM 2392 O O . GLU A 1 305 ? 42.315 7.763 -21.711 1.00 44.94 305 GLU A O 1
ATOM 2397 N N . PHE A 1 306 ? 41.434 9.771 -21.214 1.00 42.91 306 PHE A N 1
ATOM 2398 C CA . PHE A 1 306 ? 42.170 10.810 -21.948 1.00 42.91 306 PHE A CA 1
ATOM 2399 C C . PHE A 1 306 ? 41.598 12.188 -21.599 1.00 42.91 306 PHE A C 1
ATOM 2401 O O . PHE A 1 306 ? 40.358 12.288 -21.443 1.00 42.91 306 PHE A O 1
#

Organism: NCBI:txid1070528

pLDDT: mean 73.5, std 17.13, range [39.72, 97.81]

Radius of gyration: 44.73 Å; chains: 1; bounding box: 97×92×114 Å